Protein AF-A0A0Q4EAK8-F1 (afdb_monomer_lite)

Structure (mmCIF, N/CA/C/O backbone):
data_AF-A0A0Q4EAK8-F1
#
_entry.id   AF-A0A0Q4EAK8-F1
#
loop_
_atom_site.group_PDB
_atom_site.id
_atom_site.type_symbol
_atom_site.label_atom_id
_atom_site.label_alt_id
_atom_site.label_comp_id
_atom_site.label_asym_id
_atom_site.label_entity_id
_atom_site.label_seq_id
_atom_site.pdbx_PDB_ins_code
_atom_site.Cartn_x
_atom_site.Cartn_y
_atom_site.Cartn_z
_atom_site.occupancy
_atom_site.B_iso_or_equiv
_atom_site.auth_seq_id
_atom_site.auth_comp_id
_atom_site.auth_asym_id
_atom_sit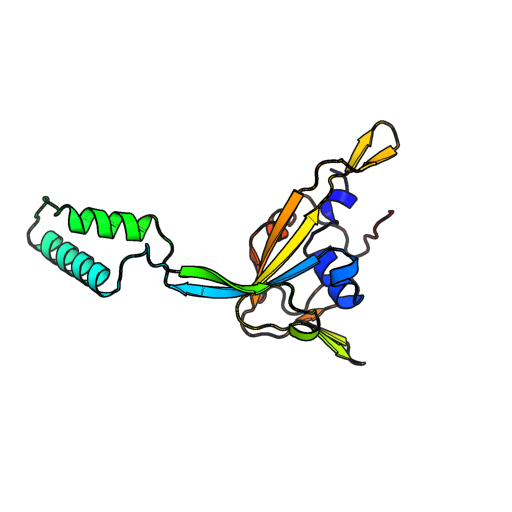e.auth_atom_id
_atom_site.pdbx_PDB_model_num
ATOM 1 N N . MET A 1 1 ? -5.815 23.056 12.362 1.00 55.19 1 MET A N 1
ATOM 2 C CA . MET A 1 1 ? -6.272 21.880 11.590 1.00 55.19 1 MET A CA 1
ATOM 3 C C . MET A 1 1 ? -6.994 20.945 12.558 1.00 55.19 1 MET A C 1
ATOM 5 O O . MET A 1 1 ? -6.497 20.770 13.661 1.00 55.19 1 MET A O 1
ATOM 9 N N . ASN A 1 2 ? -8.181 20.433 12.225 1.00 72.25 2 ASN A N 1
ATOM 10 C CA . ASN A 1 2 ? -8.980 19.582 13.122 1.00 72.25 2 ASN A CA 1
ATOM 11 C C . ASN A 1 2 ? -8.340 18.180 13.258 1.00 72.25 2 ASN A C 1
ATOM 13 O O . ASN A 1 2 ? -8.142 17.529 12.233 1.00 72.25 2 ASN A O 1
ATOM 17 N N . ARG A 1 3 ? -8.041 17.707 14.484 1.00 78.69 3 ARG A N 1
ATOM 18 C CA . ARG A 1 3 ? -7.457 16.368 14.748 1.00 78.69 3 ARG A CA 1
ATOM 19 C C . ARG A 1 3 ? -8.316 15.236 14.176 1.00 78.69 3 ARG A C 1
ATOM 21 O O . ARG A 1 3 ? -7.777 14.273 13.644 1.00 78.69 3 ARG A O 1
ATOM 28 N N . MET A 1 4 ? -9.636 15.418 14.156 1.00 81.00 4 MET A N 1
ATOM 29 C CA . MET A 1 4 ? -10.572 14.482 13.530 1.00 81.00 4 MET A CA 1
ATOM 30 C C . MET A 1 4 ? -10.315 14.325 12.021 1.00 81.00 4 MET A C 1
ATOM 32 O O . MET A 1 4 ? -10.265 13.207 11.516 1.00 81.00 4 MET A O 1
ATOM 36 N N . ASN A 1 5 ? -10.041 15.425 11.305 1.00 82.25 5 ASN A N 1
ATOM 37 C CA . ASN A 1 5 ? -9.679 15.364 9.881 1.00 82.25 5 ASN A CA 1
ATOM 38 C C . ASN A 1 5 ? -8.306 14.713 9.658 1.00 82.25 5 ASN A C 1
ATOM 40 O O . ASN A 1 5 ? -8.075 14.159 8.583 1.00 82.25 5 ASN A O 1
ATOM 44 N N . ALA A 1 6 ? -7.390 14.803 10.626 1.00 83.69 6 ALA A N 1
ATOM 45 C CA . ALA A 1 6 ? -6.087 14.145 10.557 1.00 83.69 6 ALA A CA 1
ATOM 46 C C . ALA A 1 6 ? -6.195 12.634 10.798 1.00 83.69 6 ALA A C 1
ATOM 48 O O . ALA A 1 6 ? -5.501 11.866 10.136 1.00 83.69 6 ALA A O 1
ATOM 49 N N . TYR A 1 7 ? -7.079 12.213 11.706 1.00 88.25 7 TYR A N 1
ATOM 50 C CA . TYR A 1 7 ? -7.289 10.809 12.039 1.00 88.25 7 TYR A CA 1
ATOM 51 C C . TYR A 1 7 ? -8.074 10.061 10.962 1.00 88.25 7 TYR A C 1
ATOM 53 O O . TYR A 1 7 ? -7.621 9.016 10.493 1.00 88.25 7 TYR A O 1
ATOM 61 N N . GLU A 1 8 ? -9.224 10.588 10.534 1.00 89.38 8 GLU A N 1
ATOM 62 C CA . GLU A 1 8 ? -10.100 9.881 9.601 1.00 89.38 8 GLU A CA 1
ATOM 63 C C . GLU A 1 8 ? -9.404 9.585 8.261 1.00 89.38 8 GLU A C 1
ATOM 65 O O . GLU A 1 8 ? -8.965 10.480 7.521 1.00 89.38 8 GLU A O 1
ATOM 70 N N . GLY A 1 9 ? -9.328 8.290 7.956 1.00 91.25 9 GLY A N 1
ATOM 71 C CA . GLY A 1 9 ? -8.691 7.752 6.754 1.00 91.25 9 GLY A CA 1
ATOM 72 C C . GLY A 1 9 ? -7.162 7.782 6.774 1.00 91.25 9 GLY A C 1
ATOM 73 O O . GLY A 1 9 ? -6.540 7.627 5.726 1.00 91.25 9 GLY A O 1
ATOM 74 N N . SER A 1 10 ? -6.545 8.011 7.935 1.00 92.38 10 SER A N 1
ATOM 75 C CA . SER A 1 10 ? -5.094 7.905 8.112 1.00 92.38 10 SER A CA 1
ATOM 76 C C . SER A 1 10 ? -4.622 6.451 8.202 1.00 92.38 10 SER A C 1
ATOM 78 O O . SER A 1 10 ? -5.415 5.533 8.416 1.00 92.38 10 SER A O 1
ATOM 80 N N . LEU A 1 11 ? -3.304 6.253 8.094 1.00 93.62 11 LEU A N 1
ATOM 81 C CA . LEU A 1 11 ? -2.670 4.951 8.317 1.00 93.62 11 LEU A CA 1
ATOM 82 C C . LEU A 1 11 ? -2.924 4.436 9.745 1.00 93.62 11 LEU A C 1
ATOM 84 O O . LEU A 1 11 ? -3.212 3.259 9.932 1.00 93.62 11 LEU A O 1
ATOM 88 N N . LEU A 1 12 ? -2.898 5.340 10.731 1.00 92.88 12 LEU A N 1
ATOM 89 C CA . LEU A 1 12 ? -3.214 5.035 12.128 1.00 92.88 12 LEU A CA 1
ATOM 90 C C . LEU A 1 12 ? -4.652 4.518 12.279 1.00 92.88 12 LEU A C 1
ATOM 92 O O . LEU A 1 12 ? -4.878 3.487 12.908 1.00 92.88 12 LEU A O 1
ATOM 96 N N . HIS A 1 13 ? -5.622 5.204 11.663 1.00 94.44 13 HIS A N 1
ATOM 97 C CA . HIS A 1 13 ? -7.020 4.768 11.654 1.00 94.44 13 HIS A CA 1
ATOM 98 C C . HIS A 1 13 ? -7.174 3.393 10.999 1.00 94.44 13 HIS A C 1
ATOM 100 O O . HIS A 1 13 ? -7.860 2.527 11.535 1.00 94.44 13 HIS A O 1
ATOM 106 N N . PHE A 1 14 ? -6.484 3.169 9.879 1.00 96.88 14 PHE A N 1
ATOM 107 C CA . PHE A 1 14 ? -6.511 1.886 9.190 1.00 96.88 14 PHE A CA 1
ATOM 108 C C . PHE A 1 14 ? -5.986 0.744 10.073 1.00 96.88 14 PHE A C 1
ATOM 110 O O . PHE A 1 14 ? -6.672 -0.265 10.223 1.00 96.88 14 PHE A O 1
ATOM 117 N N . PHE A 1 15 ? -4.837 0.902 10.734 1.00 96.75 15 PHE A N 1
ATOM 118 C CA . PHE A 1 15 ? -4.301 -0.152 11.603 1.00 96.75 15 PHE A CA 1
ATOM 119 C C . PHE A 1 15 ? -5.135 -0.398 12.856 1.00 96.75 15 PHE A C 1
ATOM 121 O O . PHE A 1 15 ? -5.366 -1.552 13.213 1.00 96.75 15 PHE A O 1
ATOM 128 N N . ARG A 1 16 ? -5.690 0.649 13.471 1.00 95.94 16 ARG A N 1
ATOM 129 C CA . ARG A 1 16 ? -6.645 0.468 14.574 1.00 95.94 16 ARG A CA 1
ATOM 130 C C . ARG A 1 16 ? -7.902 -0.269 14.124 1.00 95.94 16 ARG A C 1
ATOM 132 O O . ARG A 1 16 ? -8.374 -1.140 14.849 1.00 95.94 16 ARG A O 1
ATOM 139 N N . SER A 1 17 ? -8.391 0.001 12.911 1.00 97.19 17 SER A N 1
ATOM 140 C CA . SER A 1 17 ? -9.523 -0.737 12.339 1.00 97.19 17 SER A CA 1
ATOM 141 C C . SER A 1 17 ? -9.185 -2.207 12.053 1.00 97.19 17 SER A C 1
ATOM 143 O O . SER A 1 17 ? -10.022 -3.092 12.242 1.00 97.19 17 SER A O 1
ATOM 145 N N . ILE A 1 18 ? -7.936 -2.502 11.665 1.00 97.69 18 ILE A N 1
ATOM 146 C CA . ILE A 1 18 ? -7.431 -3.875 11.538 1.00 97.69 18 ILE A CA 1
ATOM 147 C C . ILE A 1 18 ? -7.432 -4.560 12.906 1.00 97.69 18 ILE A C 1
ATOM 149 O O . ILE A 1 18 ? -8.011 -5.641 13.036 1.00 97.69 18 ILE A O 1
ATOM 153 N N . HIS A 1 19 ? -6.853 -3.933 13.931 1.00 96.50 19 HIS A N 1
ATOM 154 C CA . HIS A 1 19 ? -6.815 -4.499 15.278 1.00 96.50 19 HIS A CA 1
ATOM 155 C C . HIS A 1 19 ? -8.228 -4.728 15.842 1.00 96.50 19 HIS A C 1
ATOM 157 O O . HIS A 1 19 ? -8.531 -5.802 16.356 1.00 96.50 19 HIS A O 1
ATOM 163 N N . GLY A 1 20 ? -9.119 -3.745 15.686 1.00 95.88 20 GLY A N 1
ATOM 164 C CA . GLY A 1 20 ? -10.498 -3.777 16.180 1.00 95.88 20 GLY A CA 1
ATOM 165 C C . GLY A 1 20 ? -11.475 -4.629 15.365 1.00 95.88 20 GLY A C 1
ATOM 166 O O . GLY A 1 20 ? -12.626 -4.762 15.769 1.00 95.88 20 GLY A O 1
ATOM 167 N N . ASN A 1 21 ? -11.046 -5.212 14.239 1.00 96.50 21 ASN A N 1
ATOM 168 C CA . ASN A 1 21 ? -11.921 -5.923 13.299 1.00 96.50 21 ASN A CA 1
ATOM 169 C C . ASN A 1 21 ? -13.085 -5.053 12.771 1.00 96.50 21 ASN A C 1
ATOM 171 O O . ASN A 1 21 ? -14.214 -5.515 12.606 1.00 96.50 21 ASN A O 1
ATOM 175 N N . THR A 1 22 ? -12.807 -3.775 12.510 1.00 96.75 22 THR A N 1
ATOM 176 C CA . THR A 1 22 ? -13.788 -2.777 12.060 1.00 96.75 22 THR A CA 1
ATOM 177 C C . THR A 1 22 ? -13.481 -2.205 10.681 1.00 96.75 22 THR A C 1
ATOM 179 O O . THR A 1 22 ? -14.187 -1.306 10.256 1.00 96.75 22 THR A O 1
ATOM 182 N N . VAL A 1 23 ? -12.509 -2.737 9.926 1.00 96.94 23 VAL A N 1
ATOM 183 C CA . VAL A 1 23 ? -12.063 -2.187 8.622 1.00 96.94 23 VAL A CA 1
ATOM 184 C C . VAL A 1 23 ? -13.225 -1.767 7.705 1.00 96.94 23 VAL A C 1
ATOM 186 O O . VAL A 1 23 ? -13.288 -0.624 7.255 1.00 96.94 23 VAL A O 1
ATOM 189 N N . SER A 1 24 ? -14.182 -2.664 7.447 1.00 94.69 24 SER A N 1
ATOM 190 C CA . SER A 1 24 ? -15.339 -2.348 6.596 1.00 94.69 24 SER A CA 1
ATOM 191 C C . SER A 1 24 ? -16.362 -1.430 7.275 1.00 94.69 24 SER A C 1
ATOM 193 O O . SER A 1 24 ? -16.982 -0.611 6.594 1.00 94.69 24 SER A O 1
ATOM 195 N N . ALA A 1 25 ? -16.542 -1.546 8.596 1.00 94.94 25 ALA A N 1
ATOM 196 C CA . ALA A 1 25 ? -17.428 -0.674 9.374 1.00 94.94 25 ALA A CA 1
ATOM 197 C C . ALA A 1 25 ? -16.913 0.777 9.379 1.00 94.94 25 ALA A C 1
ATOM 199 O O . ALA A 1 25 ? -17.689 1.711 9.181 1.00 94.94 25 ALA A O 1
ATOM 200 N N . ASP A 1 26 ? -15.593 0.935 9.449 1.00 94.50 26 ASP A N 1
ATOM 201 C CA . ASP A 1 26 ? -14.850 2.189 9.344 1.00 94.50 26 ASP A CA 1
ATOM 202 C C . ASP A 1 26 ? -14.687 2.640 7.884 1.00 94.50 26 ASP A C 1
ATOM 204 O O . ASP A 1 26 ? -13.922 3.545 7.583 1.00 94.50 26 ASP A O 1
ATOM 208 N N . GLN A 1 27 ? -15.440 2.059 6.945 1.00 94.62 27 GLN A N 1
ATOM 209 C CA . GLN A 1 27 ? -15.549 2.507 5.551 1.00 94.62 27 GLN A CA 1
ATOM 210 C C . GLN A 1 27 ? -14.274 2.359 4.703 1.00 94.62 27 GLN A C 1
ATOM 212 O O . GLN A 1 27 ? -14.191 2.954 3.619 1.00 94.62 27 GLN A O 1
ATOM 217 N N . PHE A 1 28 ? -13.307 1.552 5.142 1.00 97.25 28 PHE A N 1
ATOM 218 C CA . PHE A 1 28 ? -12.165 1.185 4.314 1.00 97.25 28 PHE A CA 1
ATOM 219 C C . PHE A 1 28 ? -12.555 0.125 3.283 1.00 97.25 28 PHE A C 1
ATOM 221 O O . PHE A 1 28 ? -13.267 -0.839 3.566 1.00 97.25 28 PHE A O 1
ATOM 228 N N . ILE A 1 29 ? -12.048 0.305 2.066 1.00 97.88 29 ILE A N 1
ATOM 229 C CA . ILE A 1 29 ? -12.171 -0.649 0.966 1.00 97.88 29 ILE A CA 1
ATOM 230 C C . ILE A 1 29 ? -10.763 -1.039 0.532 1.00 97.88 29 ILE A C 1
ATOM 232 O O . ILE A 1 29 ? -9.995 -0.179 0.098 1.00 97.88 29 ILE A O 1
ATOM 236 N N . VAL A 1 30 ? -10.445 -2.330 0.617 1.00 98.38 30 VAL A N 1
ATOM 237 C CA . VAL A 1 30 ? -9.123 -2.859 0.271 1.00 98.38 30 VAL A CA 1
ATOM 238 C C . VAL A 1 30 ? -9.195 -3.656 -1.030 1.00 98.38 30 VAL A C 1
ATOM 240 O O . VAL A 1 30 ? -10.092 -4.475 -1.226 1.00 98.38 30 VAL A O 1
ATOM 243 N N . ASN A 1 31 ? -8.251 -3.403 -1.935 1.00 98.44 31 ASN A N 1
ATOM 244 C CA . ASN A 1 31 ? -8.092 -4.121 -3.197 1.00 98.44 31 ASN A CA 1
ATOM 245 C C . ASN A 1 31 ? -6.688 -4.732 -3.284 1.00 98.44 31 ASN A C 1
ATOM 247 O O . ASN A 1 31 ? -5.718 -4.132 -2.818 1.00 98.44 31 ASN A O 1
ATOM 251 N N . HIS A 1 32 ? -6.569 -5.877 -3.958 1.00 97.88 32 HIS A N 1
ATOM 252 C CA . HIS A 1 32 ? -5.284 -6.493 -4.295 1.00 97.88 32 HIS A CA 1
ATOM 253 C C . HIS A 1 32 ? -4.804 -5.976 -5.651 1.00 97.88 32 HIS A C 1
ATOM 255 O O . HIS A 1 32 ? -5.513 -6.065 -6.661 1.00 97.88 32 HIS A O 1
ATOM 261 N N . VAL A 1 33 ? -3.590 -5.437 -5.659 1.00 97.56 33 VAL A N 1
ATOM 262 C CA . VAL A 1 33 ? -2.933 -4.827 -6.810 1.00 97.56 33 VAL A CA 1
ATOM 263 C C . VAL A 1 33 ? -1.610 -5.533 -7.091 1.00 97.56 33 VAL A C 1
ATOM 265 O O . VAL A 1 33 ? -0.885 -5.911 -6.175 1.00 97.56 33 VAL A O 1
ATOM 268 N N . ILE A 1 34 ? -1.274 -5.669 -8.372 1.00 95.88 34 ILE A N 1
ATOM 269 C CA . ILE A 1 34 ? 0.030 -6.157 -8.829 1.00 95.88 34 ILE A CA 1
ATOM 270 C C . ILE A 1 34 ? 0.720 -5.122 -9.715 1.00 95.88 34 ILE A C 1
ATOM 272 O O . ILE A 1 34 ? 0.074 -4.261 -10.321 1.00 95.88 34 ILE A O 1
ATOM 276 N N . ARG A 1 35 ? 2.045 -5.238 -9.822 1.00 93.31 35 ARG A N 1
ATOM 277 C CA . ARG A 1 35 ? 2.834 -4.531 -10.835 1.00 93.31 35 ARG A CA 1
ATOM 278 C C . ARG A 1 35 ? 2.820 -5.342 -12.126 1.00 93.31 35 ARG A C 1
ATOM 280 O O . ARG A 1 35 ? 3.210 -6.505 -12.127 1.00 93.31 35 ARG A O 1
ATOM 287 N N . VAL A 1 36 ? 2.392 -4.720 -13.217 1.00 93.81 36 VAL A N 1
ATOM 288 C CA . VAL A 1 36 ? 2.433 -5.293 -14.569 1.00 93.81 36 VAL A CA 1
ATOM 289 C C . VAL A 1 36 ? 3.337 -4.450 -15.466 1.00 93.81 36 VAL A C 1
ATOM 291 O O . VAL A 1 36 ? 3.462 -3.246 -15.226 1.00 93.81 36 VAL A O 1
ATOM 294 N N . PRO A 1 37 ? 3.970 -5.031 -16.499 1.00 92.75 37 PRO A N 1
ATOM 295 C CA . PRO A 1 37 ? 4.706 -4.253 -17.489 1.00 92.75 37 PRO A CA 1
ATOM 296 C C . PRO A 1 37 ? 3.817 -3.173 -18.111 1.00 92.75 37 PRO A C 1
ATOM 298 O O . PRO A 1 37 ? 2.678 -3.438 -18.500 1.00 92.75 37 PRO A O 1
ATOM 301 N N . ASN A 1 38 ? 4.325 -1.945 -18.201 1.00 92.88 38 ASN A N 1
ATOM 302 C CA . ASN A 1 38 ? 3.601 -0.853 -18.837 1.00 92.88 38 ASN A CA 1
ATOM 303 C C . ASN A 1 38 ? 3.759 -0.947 -20.366 1.00 92.88 38 ASN A C 1
ATOM 305 O O . ASN A 1 38 ? 4.865 -0.729 -20.859 1.00 92.88 38 ASN A O 1
ATOM 309 N N . PRO A 1 39 ? 2.683 -1.167 -21.148 1.00 91.06 39 PRO A N 1
ATOM 310 C CA . PRO A 1 39 ? 2.781 -1.283 -22.606 1.00 91.06 39 PRO A CA 1
ATOM 311 C C . PRO A 1 39 ? 3.228 0.014 -23.299 1.00 91.06 39 PRO A C 1
ATOM 313 O O . PRO A 1 39 ? 3.614 -0.012 -24.463 1.00 91.06 39 PRO A O 1
ATOM 316 N N . LYS A 1 40 ? 3.168 1.164 -22.613 1.00 92.56 40 LYS A N 1
ATOM 317 C CA . LYS A 1 40 ? 3.678 2.443 -23.134 1.00 92.56 40 LYS A CA 1
ATOM 318 C C . LYS A 1 40 ? 5.182 2.610 -22.919 1.00 92.56 40 LYS A C 1
ATOM 320 O O . LYS A 1 40 ? 5.786 3.478 -23.549 1.00 92.56 40 LYS A O 1
ATOM 325 N N . TYR A 1 41 ? 5.779 1.832 -22.020 1.00 93.94 41 TYR A N 1
ATOM 326 C CA . TYR A 1 41 ? 7.217 1.852 -21.797 1.00 93.94 41 TYR A CA 1
ATOM 327 C C . TYR A 1 41 ? 7.933 1.090 -22.924 1.00 93.94 41 TYR A C 1
ATOM 329 O O . TYR A 1 41 ? 7.373 0.123 -23.443 1.00 93.94 41 TYR A O 1
ATOM 337 N N . PRO A 1 42 ? 9.136 1.513 -23.350 1.00 95.12 42 PRO A N 1
ATOM 338 C CA . PRO A 1 42 ? 9.874 0.794 -24.379 1.00 95.12 42 PRO A CA 1
ATOM 339 C C . PRO A 1 42 ? 10.180 -0.656 -24.017 1.00 95.12 42 PRO A C 1
ATOM 341 O O . PRO A 1 42 ? 10.529 -0.967 -22.879 1.00 95.12 42 PRO A O 1
ATOM 344 N N . THR A 1 43 ? 10.087 -1.527 -25.015 1.00 94.19 43 THR A N 1
ATOM 345 C CA . THR A 1 43 ? 10.469 -2.938 -24.896 1.00 94.19 43 THR A CA 1
ATOM 346 C C . THR A 1 43 ? 11.980 -3.087 -24.716 1.00 94.19 43 THR A C 1
ATOM 348 O O . THR A 1 43 ? 12.758 -2.182 -25.029 1.00 94.19 43 THR A O 1
ATOM 351 N N . GLU A 1 44 ? 12.429 -4.251 -24.243 1.00 92.38 44 GLU A N 1
ATOM 352 C CA . GLU A 1 44 ? 13.864 -4.519 -24.089 1.00 92.38 44 GLU A CA 1
ATOM 353 C C . GLU A 1 44 ? 14.626 -4.423 -25.420 1.00 92.38 44 GLU A C 1
ATOM 355 O O . GLU A 1 44 ? 15.744 -3.910 -25.458 1.00 92.38 44 GLU A O 1
ATOM 360 N N . GLU A 1 45 ? 14.000 -4.838 -26.523 1.00 93.88 45 GLU A N 1
ATOM 361 C CA . GLU A 1 45 ? 14.566 -4.745 -27.872 1.00 93.88 45 GLU A CA 1
ATOM 362 C C . GLU A 1 45 ? 14.742 -3.286 -28.320 1.00 93.88 45 GLU A C 1
ATOM 364 O O . GLU A 1 45 ? 15.793 -2.905 -28.846 1.00 93.88 45 GLU A O 1
ATOM 369 N N . GLU A 1 46 ? 13.752 -2.432 -28.052 1.00 93.56 46 GLU A N 1
ATOM 370 C CA . GLU A 1 46 ? 13.824 -0.996 -28.338 1.00 93.56 46 GLU A CA 1
ATOM 371 C C . GLU A 1 46 ? 14.893 -0.304 -27.483 1.00 93.56 46 GLU A C 1
ATOM 373 O O . GLU A 1 46 ? 15.660 0.521 -27.986 1.00 93.56 46 GLU A O 1
ATOM 378 N N . LEU A 1 47 ? 14.987 -0.660 -26.198 1.00 93.88 47 LEU A N 1
ATOM 379 C CA . LEU A 1 47 ? 16.004 -0.128 -25.289 1.00 93.88 47 LEU A CA 1
ATOM 380 C C . LEU A 1 47 ? 17.415 -0.540 -25.704 1.00 93.88 47 LEU A C 1
ATOM 382 O O . LEU A 1 47 ? 18.332 0.282 -25.635 1.00 93.88 47 LEU A O 1
ATOM 386 N N . LYS A 1 48 ? 17.588 -1.788 -26.149 1.00 95.25 48 LYS A N 1
ATOM 387 C CA . LYS A 1 48 ? 18.856 -2.279 -26.690 1.00 95.25 48 LYS A CA 1
ATOM 388 C C . LYS A 1 48 ? 19.238 -1.507 -27.949 1.00 95.25 48 LYS A C 1
ATOM 390 O O . LYS A 1 48 ? 20.339 -0.977 -28.015 1.00 95.25 48 LYS A O 1
ATOM 395 N N . THR A 1 49 ? 18.302 -1.348 -28.882 1.00 94.19 49 THR A N 1
ATOM 396 C CA . THR A 1 49 ? 18.521 -0.575 -30.115 1.00 94.19 49 THR A CA 1
ATOM 397 C C . THR A 1 49 ? 18.927 0.871 -29.813 1.00 94.19 49 THR A C 1
ATOM 399 O O . THR A 1 49 ? 19.871 1.394 -30.407 1.00 94.19 49 THR A O 1
ATOM 402 N N . LEU A 1 50 ? 18.256 1.517 -28.851 1.00 92.88 50 LEU A N 1
ATOM 403 C CA . LEU A 1 50 ? 18.616 2.862 -28.402 1.00 92.88 50 LEU A CA 1
ATOM 404 C C . LEU A 1 50 ? 20.031 2.897 -27.814 1.00 92.88 50 LEU A C 1
ATOM 406 O O . LEU A 1 50 ? 20.796 3.806 -28.131 1.00 92.88 50 LEU A O 1
ATOM 410 N N . LYS A 1 51 ? 20.389 1.913 -26.984 1.00 92.94 51 LYS A N 1
ATOM 411 C CA . LYS A 1 51 ? 21.722 1.810 -26.382 1.00 92.94 51 LYS A CA 1
ATOM 412 C C . LYS A 1 51 ? 22.807 1.651 -27.450 1.00 92.94 51 LYS A C 1
ATOM 414 O O . LYS A 1 51 ? 23.734 2.459 -27.479 1.00 92.94 51 LYS A O 1
ATOM 419 N N . ASP A 1 52 ? 22.639 0.693 -28.356 1.00 92.75 52 ASP A N 1
ATOM 420 C CA . ASP A 1 52 ? 23.591 0.394 -29.428 1.00 92.75 52 ASP A CA 1
ATOM 421 C C . ASP A 1 52 ? 23.816 1.624 -30.324 1.00 92.75 52 ASP A C 1
ATOM 423 O O . ASP A 1 52 ? 24.958 1.978 -30.629 1.00 92.75 52 ASP A O 1
ATOM 427 N N . PHE A 1 53 ? 22.745 2.353 -30.665 1.00 90.31 53 PHE A N 1
ATOM 428 C CA . PHE A 1 53 ? 22.858 3.617 -31.393 1.00 90.31 53 PHE A CA 1
ATOM 429 C C . PHE A 1 53 ? 23.614 4.682 -30.593 1.00 90.31 53 PHE A C 1
ATOM 431 O O . PHE A 1 53 ? 24.505 5.331 -31.136 1.00 90.31 53 PHE A O 1
ATOM 438 N N . THR A 1 54 ? 23.287 4.877 -29.310 1.00 87.75 54 THR A N 1
ATOM 439 C CA . THR A 1 54 ? 23.972 5.890 -28.491 1.00 87.75 54 THR A CA 1
ATOM 440 C C . THR A 1 54 ? 25.459 5.602 -28.330 1.00 87.75 54 THR A C 1
ATOM 442 O O . THR A 1 54 ? 26.257 6.537 -28.294 1.00 87.75 54 THR A O 1
ATOM 445 N N . ASP A 1 55 ? 25.849 4.332 -28.259 1.00 89.56 55 ASP A N 1
ATOM 446 C CA . ASP A 1 55 ? 27.249 3.942 -28.134 1.00 89.56 55 ASP A CA 1
ATOM 447 C C . ASP A 1 55 ? 27.997 4.099 -29.469 1.00 89.56 55 ASP A C 1
ATOM 449 O O . ASP A 1 55 ? 29.107 4.635 -29.484 1.00 89.56 55 ASP A O 1
ATOM 453 N N . ALA A 1 56 ? 27.363 3.768 -30.599 1.00 87.56 56 ALA A N 1
ATOM 454 C CA . ALA A 1 56 ? 27.915 4.028 -31.930 1.00 87.56 56 ALA A CA 1
ATOM 455 C C . ALA A 1 56 ? 28.051 5.534 -32.229 1.00 87.56 56 ALA A C 1
ATOM 457 O O . ALA A 1 56 ? 29.106 5.982 -32.678 1.00 87.56 56 ALA A O 1
ATOM 458 N N . ALA A 1 57 ? 27.029 6.338 -31.921 1.00 85.31 57 ALA A N 1
ATOM 459 C CA . ALA A 1 57 ? 27.023 7.780 -32.169 1.00 85.31 57 ALA A CA 1
ATOM 460 C C . ALA A 1 57 ? 28.100 8.528 -31.364 1.00 85.31 57 ALA A C 1
ATOM 462 O O . ALA A 1 57 ? 28.693 9.485 -31.867 1.00 85.31 57 ALA A O 1
ATOM 463 N N . LYS A 1 58 ? 28.414 8.073 -30.139 1.00 82.19 58 LYS A N 1
ATOM 464 C CA . LYS A 1 58 ? 29.550 8.593 -29.351 1.00 82.19 58 LYS A CA 1
ATOM 465 C C . LYS A 1 58 ? 30.885 8.372 -30.061 1.00 82.19 58 LYS A C 1
ATOM 467 O O . LYS A 1 58 ? 31.755 9.238 -29.993 1.00 82.19 58 LYS A O 1
ATOM 472 N N . LEU A 1 59 ? 31.045 7.231 -30.733 1.00 82.44 59 LEU A N 1
ATOM 473 C CA . LEU A 1 59 ? 32.265 6.884 -31.458 1.00 82.44 59 LEU A CA 1
ATOM 474 C C . LEU A 1 59 ? 32.389 7.671 -32.770 1.00 82.44 59 LEU A C 1
ATOM 476 O O . LEU A 1 59 ? 33.469 8.158 -33.097 1.00 82.44 59 LEU A O 1
ATOM 480 N N . THR A 1 60 ? 31.287 7.829 -33.507 1.00 80.88 60 THR A N 1
ATOM 481 C CA . THR A 1 60 ? 31.269 8.470 -34.833 1.00 80.88 60 THR A CA 1
ATOM 482 C C . THR A 1 60 ? 31.021 9.981 -34.797 1.00 80.88 60 THR A C 1
ATOM 4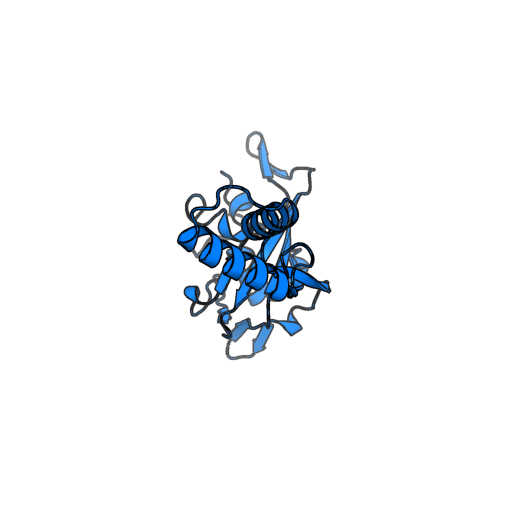84 O O . THR A 1 60 ? 31.104 10.629 -35.839 1.00 80.88 60 THR A O 1
ATOM 487 N N . LYS A 1 61 ? 30.723 10.561 -33.622 1.00 75.69 61 LYS A N 1
ATOM 488 C CA . LYS A 1 61 ? 30.307 11.968 -33.431 1.00 75.69 61 LYS A CA 1
ATOM 489 C C . LYS A 1 61 ? 29.117 12.375 -34.314 1.00 75.69 61 LYS A C 1
ATOM 491 O O . LYS A 1 61 ? 29.005 13.526 -34.735 1.00 75.69 61 LYS A O 1
ATOM 496 N N . THR A 1 62 ? 28.225 11.432 -34.605 1.00 72.25 62 THR A N 1
ATOM 497 C CA . THR A 1 62 ? 27.016 11.688 -35.393 1.00 72.25 62 THR A CA 1
ATOM 498 C C . THR A 1 62 ? 25.971 12.389 -34.522 1.00 72.25 62 THR A C 1
ATOM 500 O O . THR A 1 62 ? 25.645 11.910 -33.440 1.00 72.25 62 THR A O 1
ATOM 503 N N . LEU A 1 63 ? 25.461 13.531 -34.991 1.00 68.88 63 LEU A N 1
ATOM 504 C CA . LEU A 1 63 ? 24.488 14.371 -34.272 1.00 68.88 63 LEU A CA 1
ATOM 505 C C . LEU A 1 63 ? 23.032 14.136 -34.698 1.00 68.88 63 LEU A C 1
ATOM 507 O O . LEU A 1 63 ? 22.125 14.566 -33.990 1.00 68.88 63 LEU A O 1
ATOM 511 N N . ASP A 1 64 ? 22.804 13.478 -35.836 1.00 81.56 64 ASP A N 1
ATOM 512 C CA . ASP A 1 64 ? 21.455 13.262 -36.357 1.00 81.56 64 ASP A CA 1
ATOM 513 C C . ASP A 1 64 ? 20.845 11.981 -35.775 1.00 81.56 64 ASP A C 1
ATOM 515 O O . ASP A 1 64 ? 21.363 10.880 -35.980 1.00 81.56 64 ASP A O 1
ATOM 519 N N . ILE A 1 65 ? 19.769 12.138 -35.001 1.00 82.88 65 ILE A N 1
ATOM 520 C CA . ILE A 1 65 ? 19.094 11.041 -34.305 1.00 82.88 65 ILE A CA 1
ATOM 521 C C . ILE A 1 65 ? 17.798 10.713 -35.053 1.00 82.88 65 ILE A C 1
ATOM 523 O O . ILE A 1 65 ? 16.897 11.555 -35.103 1.00 82.88 65 ILE A O 1
ATOM 527 N N . PRO A 1 66 ? 17.641 9.478 -35.563 1.00 90.12 66 PRO A N 1
ATOM 528 C CA . PRO A 1 66 ? 16.398 9.021 -36.170 1.00 90.12 66 PRO A CA 1
ATOM 529 C C . PRO A 1 66 ? 15.167 9.256 -35.281 1.00 90.12 66 PRO A C 1
ATOM 531 O O . PRO A 1 66 ? 15.183 8.989 -34.077 1.00 90.12 66 PRO A O 1
ATOM 534 N N . SER A 1 67 ? 14.056 9.677 -35.891 1.00 89.50 67 SER A N 1
ATOM 535 C CA . SER A 1 67 ? 12.806 10.021 -35.193 1.00 89.50 67 SER A CA 1
ATOM 536 C C . SER A 1 67 ? 12.255 8.894 -34.308 1.00 89.50 67 SER A C 1
ATOM 538 O O . SER A 1 67 ? 11.773 9.153 -33.207 1.00 89.50 67 SER A O 1
ATOM 540 N N . HIS A 1 68 ? 12.381 7.638 -34.742 1.00 91.25 68 HIS A N 1
ATOM 541 C CA . HIS A 1 68 ? 11.980 6.466 -33.959 1.00 91.25 68 HIS A CA 1
ATOM 542 C C . HIS A 1 68 ? 12.794 6.314 -32.658 1.00 91.25 68 HIS A C 1
ATOM 544 O O . HIS A 1 68 ? 12.243 5.979 -31.613 1.00 91.25 68 HIS A O 1
ATOM 550 N N . LEU A 1 69 ? 14.095 6.628 -32.679 1.00 92.25 69 LEU A N 1
ATOM 551 C CA . LEU A 1 69 ? 14.951 6.564 -31.487 1.00 92.25 69 LEU A CA 1
ATOM 552 C C . LEU A 1 69 ? 14.664 7.712 -30.512 1.00 92.25 69 LEU A C 1
ATOM 554 O O . LEU A 1 69 ? 14.726 7.519 -29.295 1.00 92.25 69 LEU A O 1
ATOM 558 N N . LEU A 1 70 ? 14.286 8.886 -31.030 1.00 92.31 70 LEU A N 1
ATOM 559 C CA . LEU A 1 70 ? 13.782 9.988 -30.206 1.00 92.31 70 LEU A CA 1
ATOM 560 C C . LEU A 1 70 ? 12.479 9.606 -29.493 1.00 92.31 70 LEU A C 1
ATOM 562 O O . LEU A 1 70 ? 12.326 9.919 -28.312 1.00 92.31 70 LEU A O 1
ATOM 566 N N . ASP A 1 71 ? 11.565 8.902 -30.169 1.00 94.38 71 ASP A N 1
ATOM 567 C CA . ASP A 1 71 ? 10.341 8.402 -29.537 1.00 94.38 71 ASP A CA 1
ATOM 568 C C . ASP A 1 71 ? 10.639 7.404 -28.409 1.00 94.38 71 ASP A C 1
ATOM 570 O O . ASP A 1 71 ? 10.135 7.580 -27.297 1.00 94.38 71 ASP A O 1
ATOM 574 N N . ILE A 1 72 ? 11.510 6.418 -28.652 1.00 93.81 72 ILE A N 1
ATOM 575 C CA . ILE A 1 72 ? 11.929 5.446 -27.628 1.00 93.81 72 ILE A CA 1
ATOM 576 C C . ILE A 1 72 ? 12.526 6.170 -26.415 1.00 93.81 72 ILE A C 1
ATOM 578 O O . ILE A 1 72 ? 12.129 5.907 -25.279 1.00 93.81 72 ILE A O 1
ATOM 582 N N . SER A 1 73 ? 13.446 7.114 -26.638 1.00 92.94 73 SER A N 1
ATOM 583 C CA . SER A 1 73 ? 14.070 7.902 -25.566 1.00 92.94 73 SER A CA 1
ATOM 584 C C . SER A 1 73 ? 13.037 8.707 -24.769 1.00 92.94 73 SER A C 1
ATOM 586 O O . SER A 1 73 ? 13.025 8.685 -23.537 1.00 92.94 73 SER A O 1
ATOM 588 N N . ARG A 1 74 ? 12.094 9.355 -25.463 1.00 94.75 74 ARG A N 1
ATOM 589 C CA . ARG A 1 74 ? 10.994 10.095 -24.835 1.00 94.75 74 ARG A CA 1
ATOM 590 C C . ARG A 1 74 ? 10.118 9.182 -23.981 1.00 94.75 74 ARG A C 1
ATOM 592 O O . ARG A 1 74 ? 9.797 9.541 -22.851 1.00 94.75 74 ARG A O 1
ATOM 599 N N . ARG A 1 75 ? 9.725 8.012 -24.494 1.00 94.94 75 ARG A N 1
ATOM 600 C CA . ARG A 1 75 ? 8.913 7.045 -23.739 1.00 94.94 75 ARG A CA 1
ATOM 601 C C . ARG A 1 75 ? 9.671 6.510 -22.528 1.00 94.94 75 ARG A C 1
ATOM 603 O O . ARG A 1 75 ? 9.095 6.492 -21.448 1.00 94.94 75 ARG A O 1
ATOM 610 N N . LYS A 1 76 ? 10.958 6.178 -22.667 1.00 93.00 76 LYS A N 1
ATOM 611 C CA . LYS A 1 76 ? 11.824 5.752 -21.554 1.00 93.00 76 LYS A CA 1
ATOM 612 C C . LYS A 1 76 ? 11.857 6.778 -20.416 1.00 93.00 76 LYS A C 1
ATOM 614 O O . LYS A 1 76 ? 11.815 6.393 -19.255 1.00 93.00 76 LYS A O 1
ATOM 619 N N . ASN A 1 77 ? 11.931 8.068 -20.745 1.00 92.56 77 ASN A N 1
ATOM 620 C CA . ASN A 1 77 ? 12.038 9.134 -19.744 1.00 92.56 77 ASN A CA 1
ATOM 621 C C . ASN A 1 77 ? 10.687 9.520 -19.124 1.00 92.56 77 ASN A C 1
ATOM 623 O O . ASN A 1 77 ? 10.645 9.967 -17.982 1.00 92.56 77 ASN A O 1
ATOM 627 N N . ASN A 1 78 ? 9.591 9.362 -19.871 1.00 93.81 78 ASN A N 1
ATOM 628 C CA . ASN A 1 78 ? 8.274 9.861 -19.468 1.00 93.81 78 ASN A CA 1
ATOM 629 C C . ASN A 1 78 ? 7.318 8.772 -18.968 1.00 93.81 78 ASN A C 1
ATOM 631 O O . ASN A 1 78 ? 6.237 9.096 -18.481 1.00 93.81 78 ASN A O 1
ATOM 635 N N . GLN A 1 79 ? 7.648 7.494 -19.146 1.00 91.44 79 GLN A N 1
ATOM 636 C CA . GLN A 1 79 ? 6.811 6.371 -18.730 1.00 91.44 79 GLN A CA 1
ATOM 637 C C . GLN A 1 79 ? 7.522 5.568 -17.644 1.00 91.44 79 GLN A C 1
ATOM 639 O O . GLN A 1 79 ? 8.722 5.327 -17.722 1.00 91.44 79 GLN A O 1
ATOM 644 N N . ASN A 1 80 ? 6.768 5.110 -16.646 1.00 89.50 80 ASN A N 1
ATOM 645 C CA . ASN A 1 80 ? 7.269 4.127 -15.691 1.00 89.50 80 ASN A CA 1
ATOM 646 C C . ASN A 1 80 ? 7.289 2.738 -16.368 1.00 89.50 80 ASN A C 1
ATOM 648 O O . ASN A 1 80 ? 6.315 2.422 -17.059 1.00 89.50 80 ASN A O 1
ATOM 652 N N . PRO A 1 81 ? 8.338 1.909 -16.190 1.00 90.69 81 PRO A N 1
ATOM 653 C CA . PRO A 1 81 ? 8.382 0.535 -16.705 1.00 90.69 81 PRO A CA 1
ATOM 654 C C . PRO A 1 81 ? 7.229 -0.350 -16.229 1.00 90.69 81 PRO A C 1
ATOM 656 O O . PRO A 1 81 ? 6.860 -1.300 -16.920 1.00 90.69 81 PRO A O 1
ATOM 659 N N . PHE A 1 82 ? 6.624 -0.022 -15.089 1.00 90.62 82 PHE A N 1
ATOM 660 C CA . PHE A 1 82 ? 5.510 -0.770 -14.528 1.00 90.62 82 PHE A CA 1
ATOM 661 C C . PHE A 1 82 ? 4.266 0.103 -14.375 1.00 90.62 82 PHE A C 1
ATOM 663 O O . PHE A 1 82 ? 4.339 1.301 -14.099 1.00 90.62 82 PHE A O 1
ATOM 670 N N . ALA A 1 83 ? 3.110 -0.530 -14.535 1.00 91.06 83 ALA A N 1
ATOM 671 C CA . ALA A 1 83 ? 1.807 0.006 -14.185 1.00 91.06 83 ALA A CA 1
ATOM 672 C C . ALA A 1 83 ? 1.194 -0.835 -13.058 1.00 91.06 83 ALA A C 1
ATOM 674 O O . ALA A 1 83 ? 1.531 -2.007 -12.881 1.00 91.06 83 ALA A O 1
ATOM 675 N N . LEU A 1 84 ? 0.288 -0.233 -12.292 1.00 92.75 84 LEU A N 1
ATOM 676 C CA . LEU A 1 84 ? -0.487 -0.938 -11.277 1.00 92.75 84 LEU A CA 1
ATOM 677 C C . LEU A 1 84 ? -1.776 -1.479 -11.895 1.00 92.75 84 LEU A C 1
ATOM 679 O O . LEU A 1 84 ? -2.493 -0.745 -12.575 1.00 92.75 84 LEU A O 1
ATOM 683 N N . ALA A 1 85 ? -2.077 -2.749 -11.636 1.00 94.56 85 ALA A N 1
ATOM 684 C CA . ALA A 1 85 ? -3.313 -3.393 -12.061 1.00 94.56 85 ALA A CA 1
ATOM 685 C C . ALA A 1 85 ? -4.041 -3.983 -10.852 1.00 94.56 85 ALA A C 1
ATOM 687 O O . ALA A 1 85 ? -3.463 -4.759 -10.091 1.00 94.56 85 ALA A O 1
ATOM 688 N N . ILE A 1 86 ? -5.315 -3.624 -10.686 1.00 96.25 86 ILE A N 1
ATOM 689 C CA . ILE A 1 86 ? -6.187 -4.238 -9.683 1.00 96.25 86 ILE A CA 1
ATOM 690 C C . ILE A 1 86 ? -6.595 -5.618 -10.197 1.00 96.25 86 ILE A C 1
ATOM 692 O O . ILE A 1 86 ? -7.173 -5.723 -11.277 1.00 96.25 86 ILE A O 1
ATOM 696 N N . ILE A 1 87 ? -6.317 -6.660 -9.416 1.00 96.88 87 ILE A N 1
ATOM 697 C CA . ILE A 1 87 ? -6.679 -8.044 -9.762 1.00 96.88 87 ILE A CA 1
ATOM 698 C C . ILE A 1 87 ? -7.832 -8.583 -8.920 1.00 96.88 87 ILE A C 1
ATOM 700 O O . ILE A 1 87 ? -8.550 -9.474 -9.368 1.00 96.88 87 ILE A O 1
ATOM 704 N N . LYS A 1 88 ? -8.040 -8.030 -7.720 1.00 97.62 88 LYS A N 1
ATOM 705 C CA . LYS A 1 88 ? -9.209 -8.312 -6.883 1.00 97.62 88 LYS A CA 1
ATOM 706 C C . LYS A 1 88 ? -9.660 -7.041 -6.180 1.00 97.62 88 LYS A C 1
ATOM 708 O O . LYS A 1 88 ? -8.840 -6.300 -5.643 1.00 97.62 88 LYS A O 1
ATOM 713 N N . THR A 1 89 ? -10.963 -6.807 -6.163 1.00 97.12 89 THR A N 1
ATOM 714 C CA . THR A 1 89 ? -11.582 -5.653 -5.502 1.00 97.12 89 THR A CA 1
ATOM 715 C C . THR A 1 89 ? -12.315 -6.077 -4.245 1.00 97.12 89 THR A C 1
ATOM 717 O O . THR A 1 89 ? -12.926 -7.143 -4.257 1.00 97.12 89 THR A O 1
ATOM 720 N N . MET A 1 90 ? -12.350 -5.210 -3.229 1.00 96.56 90 MET A N 1
ATOM 721 C CA . MET A 1 90 ? -13.097 -5.442 -1.984 1.00 96.56 90 MET A CA 1
ATOM 722 C C . MET A 1 90 ? -12.750 -6.797 -1.352 1.00 96.56 90 MET A C 1
ATOM 724 O O . MET A 1 90 ? -13.636 -7.590 -1.034 1.00 96.56 90 MET A O 1
ATOM 728 N N . ILE A 1 91 ? -11.451 -7.081 -1.231 1.00 97.69 91 ILE A N 1
ATOM 729 C CA . ILE A 1 91 ? -11.000 -8.314 -0.587 1.00 97.69 91 ILE A CA 1
ATOM 730 C C . ILE A 1 91 ? -11.378 -8.273 0.904 1.00 97.69 91 ILE A C 1
ATOM 732 O O . ILE A 1 91 ? -11.290 -7.202 1.517 1.00 97.69 91 ILE A O 1
ATOM 736 N N . PRO A 1 92 ? -11.834 -9.393 1.489 1.00 96.62 92 PRO A N 1
ATOM 737 C CA . PRO A 1 92 ? -12.136 -9.449 2.912 1.00 96.62 92 PRO A CA 1
ATOM 738 C C . PRO A 1 92 ? -10.850 -9.296 3.725 1.00 96.62 92 PRO A C 1
ATOM 740 O O . PRO A 1 92 ? -9.764 -9.645 3.265 1.00 96.62 92 PRO A O 1
ATOM 743 N N . ASP A 1 93 ? -10.962 -8.805 4.954 1.00 95.12 93 ASP A N 1
ATOM 744 C CA . ASP A 1 93 ? -9.791 -8.618 5.808 1.00 95.12 93 ASP A CA 1
ATOM 745 C C . ASP A 1 93 ? -9.097 -9.931 6.178 1.00 95.12 93 ASP A C 1
ATOM 747 O O . ASP A 1 93 ? -7.884 -9.943 6.347 1.00 95.12 93 ASP A O 1
ATOM 751 N N . SER A 1 94 ? -9.816 -11.054 6.169 1.00 95.75 94 SER A N 1
ATOM 752 C CA . SER A 1 94 ? -9.239 -12.397 6.278 1.00 95.75 94 SER A CA 1
ATOM 753 C C . SER A 1 94 ? -8.198 -12.732 5.200 1.00 95.75 94 SER A C 1
ATOM 755 O O . SER A 1 94 ? -7.398 -13.640 5.412 1.00 95.75 94 SER A O 1
ATOM 757 N N . ASP A 1 95 ? -8.193 -12.034 4.055 1.00 96.69 95 ASP A N 1
ATOM 758 C CA . ASP A 1 95 ? -7.193 -12.239 2.994 1.00 96.69 95 ASP A CA 1
ATOM 759 C C . ASP A 1 95 ? -5.833 -11.613 3.343 1.00 96.69 95 ASP A C 1
ATOM 761 O O . ASP A 1 95 ? -4.827 -11.969 2.727 1.00 96.69 95 ASP A O 1
ATOM 765 N N . TYR A 1 96 ? -5.791 -10.678 4.298 1.00 97.06 96 TYR A N 1
ATOM 766 C CA . TYR A 1 96 ? -4.572 -9.949 4.666 1.00 97.06 96 TYR A CA 1
ATOM 767 C C . TYR A 1 96 ? -4.357 -9.768 6.180 1.00 97.06 96 TYR A C 1
ATOM 769 O O . TYR A 1 96 ? -3.369 -9.161 6.599 1.00 97.06 96 TYR A O 1
ATOM 777 N N . VAL A 1 97 ? -5.259 -10.287 7.015 1.00 97.62 97 VAL A N 1
ATOM 778 C CA . VAL A 1 97 ? -5.193 -10.240 8.479 1.00 97.62 97 VAL A CA 1
ATOM 779 C C . VAL A 1 97 ? -5.481 -11.618 9.058 1.00 97.62 97 VAL A C 1
ATOM 781 O O . VAL A 1 97 ? -6.481 -12.259 8.738 1.00 97.62 97 VAL A O 1
ATOM 784 N N . LYS A 1 98 ? -4.645 -12.042 10.003 1.00 96.88 98 LYS A N 1
ATOM 785 C CA . LYS A 1 98 ? -4.880 -13.202 10.859 1.00 96.88 98 LYS A CA 1
ATOM 786 C C . LYS A 1 98 ? -4.992 -12.738 12.307 1.00 96.88 98 LYS A C 1
ATOM 788 O O . LYS A 1 98 ? -4.072 -12.121 12.829 1.00 96.88 98 LYS A O 1
ATOM 793 N N . ARG A 1 99 ? -6.110 -13.057 12.961 1.00 94.88 99 ARG A N 1
ATOM 794 C CA . ARG A 1 99 ? -6.348 -12.749 14.380 1.00 94.88 99 ARG A CA 1
ATOM 795 C C . ARG A 1 99 ? -6.373 -14.042 15.184 1.00 94.88 99 ARG A C 1
ATOM 797 O O . ARG A 1 99 ? -7.085 -14.974 14.810 1.00 94.88 99 ARG A O 1
ATOM 804 N N . ASN A 1 100 ? -5.596 -14.114 16.256 1.00 90.81 100 ASN A N 1
ATOM 805 C CA . ASN A 1 100 ? -5.577 -15.241 17.188 1.00 90.81 100 ASN A CA 1
ATOM 806 C C . ASN A 1 100 ? -5.375 -14.744 18.631 1.00 90.81 100 ASN A C 1
ATOM 808 O O . ASN A 1 100 ? -5.359 -13.544 18.884 1.00 90.81 100 ASN A O 1
ATOM 812 N N . SER A 1 101 ? -5.250 -15.672 19.584 1.00 85.88 101 SER A N 1
ATOM 813 C CA . SER A 1 101 ? -4.950 -15.355 20.989 1.00 85.88 101 SER A CA 1
ATOM 814 C C . SER A 1 101 ? -3.637 -14.600 21.179 1.00 85.88 101 SER A C 1
ATOM 816 O O . SER A 1 101 ? -3.477 -13.916 22.184 1.00 85.88 101 SER A O 1
ATOM 818 N N . ASP A 1 102 ? -2.716 -14.750 20.229 1.00 83.56 102 ASP A N 1
ATOM 819 C CA . ASP A 1 102 ?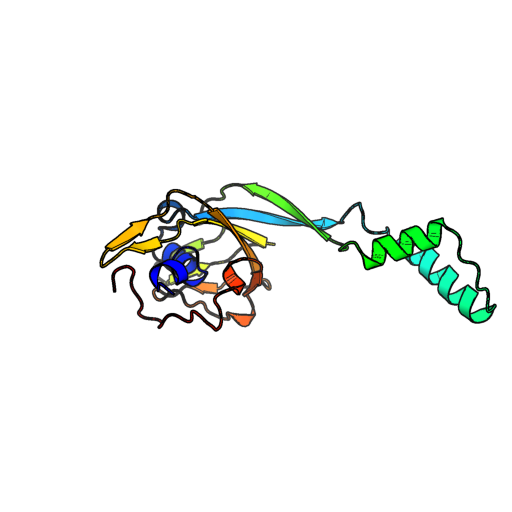 -1.344 -14.265 20.330 1.00 83.56 102 ASP A CA 1
ATOM 820 C C . ASP A 1 102 ? -1.191 -12.861 19.731 1.00 83.56 102 ASP A C 1
ATOM 822 O O . ASP A 1 102 ? -0.163 -12.230 19.942 1.00 83.56 102 ASP A O 1
ATOM 826 N N . GLY A 1 103 ? -2.201 -12.365 19.004 1.00 93.06 103 GLY A N 1
ATOM 827 C CA . GLY A 1 103 ? -2.221 -11.012 18.460 1.00 93.06 103 GLY A CA 1
ATOM 828 C C . GLY A 1 103 ? -2.950 -10.876 17.123 1.00 93.06 103 GLY A C 1
ATOM 829 O O . GLY A 1 103 ? -3.712 -11.745 16.676 1.00 93.06 103 GLY A O 1
ATOM 830 N N . VAL A 1 104 ? -2.713 -9.735 16.475 1.00 97.69 104 VAL A N 1
ATOM 831 C CA . VAL A 1 104 ? -3.243 -9.401 15.150 1.00 97.69 104 VAL A CA 1
ATOM 832 C C . VAL A 1 104 ? -2.079 -9.293 14.176 1.00 97.69 104 VAL A C 1
ATOM 834 O O . VAL A 1 104 ? -1.262 -8.386 14.271 1.00 97.69 104 VAL A O 1
ATOM 837 N N . LEU A 1 105 ? -2.012 -10.220 13.226 1.00 97.44 105 LEU A N 1
ATOM 838 C CA . LEU A 1 105 ? -0.966 -10.273 12.211 1.00 97.44 105 LEU A CA 1
ATOM 839 C C . LEU A 1 105 ? -1.505 -9.758 10.880 1.00 97.44 105 LEU A C 1
ATOM 841 O O . LEU A 1 105 ? -2.508 -10.257 10.375 1.00 97.44 105 LEU A O 1
ATOM 845 N N . PHE A 1 106 ? -0.815 -8.789 10.298 1.00 97.69 106 PHE A N 1
ATOM 846 C CA . PHE A 1 106 ? -1.091 -8.194 9.000 1.00 97.69 106 PHE A CA 1
ATOM 847 C C . PHE A 1 106 ? -0.028 -8.656 8.000 1.00 97.69 106 PHE A C 1
ATOM 849 O O . PHE A 1 106 ? 1.161 -8.407 8.179 1.00 97.69 106 PHE A O 1
ATOM 856 N N . SER A 1 107 ? -0.440 -9.368 6.955 1.00 96.56 107 SER A N 1
ATOM 857 C CA . SER A 1 107 ? 0.467 -9.871 5.921 1.00 96.56 107 SER A CA 1
ATOM 858 C C . SER A 1 107 ? -0.281 -10.052 4.615 1.00 96.56 107 SER A C 1
ATOM 860 O O . SER A 1 107 ? -1.411 -10.527 4.594 1.00 96.56 107 SER A O 1
ATOM 862 N N . PHE A 1 108 ? 0.349 -9.673 3.513 1.00 96.25 108 PHE A N 1
ATOM 863 C CA . PHE A 1 108 ? -0.245 -9.734 2.189 1.00 96.25 108 PHE A CA 1
ATOM 864 C C . PHE A 1 108 ? 0.848 -9.842 1.131 1.00 96.25 108 PHE A C 1
ATOM 866 O O . PHE A 1 108 ? 2.010 -9.512 1.366 1.00 96.25 108 PHE A O 1
ATOM 873 N N . LYS A 1 109 ? 0.463 -10.305 -0.057 1.00 92.31 109 LYS A N 1
ATOM 874 C CA . LYS A 1 109 ? 1.349 -10.381 -1.217 1.00 92.31 109 LYS A CA 1
ATOM 875 C C . LYS A 1 109 ? 1.145 -9.162 -2.120 1.00 92.31 109 LYS A C 1
ATOM 877 O O . LYS A 1 109 ? 0.036 -8.649 -2.236 1.00 92.31 109 LYS A O 1
ATOM 882 N N . ASP A 1 110 ? 2.199 -8.775 -2.829 1.00 95.25 110 ASP A N 1
ATOM 883 C CA . ASP A 1 110 ? 2.193 -7.729 -3.851 1.00 95.25 110 ASP A CA 1
ATOM 884 C C . ASP A 1 110 ? 1.866 -6.345 -3.269 1.00 95.25 110 ASP A C 1
ATOM 886 O O . ASP A 1 110 ? 2.717 -5.759 -2.611 1.00 95.25 110 ASP A O 1
ATOM 890 N N . ILE A 1 111 ? 0.688 -5.777 -3.547 1.00 97.19 111 ILE A N 1
ATOM 891 C CA . ILE A 1 111 ? 0.310 -4.421 -3.132 1.00 97.19 111 ILE A CA 1
ATOM 892 C C . ILE A 1 111 ? -1.142 -4.428 -2.654 1.00 97.19 111 ILE A C 1
ATOM 894 O O . ILE A 1 111 ? -2.019 -4.977 -3.327 1.00 97.19 111 ILE A O 1
ATOM 898 N N . LEU A 1 112 ? -1.418 -3.747 -1.539 1.00 98.00 112 LEU A N 1
ATOM 899 C CA . LEU A 1 112 ? -2.786 -3.381 -1.170 1.00 98.00 112 LEU A CA 1
ATOM 900 C C . LEU A 1 112 ? -3.061 -1.939 -1.559 1.00 98.00 112 LEU A C 1
ATOM 902 O O . LEU A 1 112 ? -2.339 -1.032 -1.155 1.00 98.00 112 LEU A O 1
ATOM 906 N N . GLN A 1 113 ? -4.140 -1.724 -2.303 1.00 98.38 113 GLN A N 1
ATOM 907 C CA . GLN A 1 113 ? -4.739 -0.403 -2.429 1.00 98.38 113 GLN A CA 1
ATOM 908 C C . GLN A 1 113 ? -5.806 -0.257 -1.349 1.00 98.38 113 GLN A C 1
ATOM 910 O O . GLN A 1 113 ? -6.764 -1.028 -1.313 1.00 98.38 113 GLN A O 1
ATOM 915 N N . VAL A 1 114 ? -5.663 0.762 -0.510 1.00 98.12 114 VAL A N 1
ATOM 916 C CA . VAL A 1 114 ? -6.609 1.101 0.551 1.00 98.12 114 VAL A CA 1
ATOM 917 C C . VAL A 1 114 ? -7.323 2.388 0.167 1.00 98.12 114 VAL A C 1
ATOM 919 O O . VAL A 1 114 ? -6.705 3.445 0.045 1.00 98.12 114 VAL A O 1
ATOM 922 N N . ASN A 1 115 ? -8.633 2.295 -0.034 1.00 97.56 115 ASN A N 1
ATOM 923 C CA . ASN A 1 115 ? -9.495 3.434 -0.309 1.00 97.56 115 ASN A CA 1
ATOM 924 C C . ASN A 1 115 ? -10.316 3.774 0.932 1.00 97.56 115 ASN A C 1
ATOM 926 O O . ASN A 1 115 ? -10.829 2.879 1.602 1.00 97.56 115 ASN A O 1
ATOM 930 N N . TYR A 1 116 ? -10.491 5.064 1.199 1.00 95.81 116 TYR A N 1
ATOM 931 C CA . TYR A 1 116 ? -11.319 5.541 2.302 1.00 95.81 116 TYR A CA 1
ATOM 932 C C . TYR A 1 116 ? -12.259 6.649 1.834 1.00 95.81 116 TYR A C 1
ATOM 934 O O . TYR A 1 116 ? -11.863 7.574 1.118 1.00 95.81 116 TYR A O 1
ATOM 942 N N . LYS A 1 117 ? -13.524 6.547 2.244 1.00 90.12 117 LYS A N 1
ATOM 943 C CA . LYS A 1 117 ? -14.556 7.555 1.989 1.00 90.12 117 LYS A CA 1
ATOM 944 C C . LYS A 1 117 ? -14.443 8.653 3.041 1.00 90.12 117 LYS A C 1
ATOM 946 O O . LYS A 1 117 ? -14.993 8.540 4.129 1.00 90.12 117 LYS A O 1
ATOM 951 N N . LYS A 1 118 ? -13.730 9.724 2.705 1.00 86.62 118 LYS A N 1
ATOM 952 C CA . LYS A 1 118 ? -13.455 10.836 3.607 1.00 86.62 118 LYS A CA 1
ATOM 953 C C . LYS A 1 118 ? -14.521 11.916 3.532 1.00 86.62 118 LYS A C 1
ATOM 955 O O . LYS A 1 118 ? -14.849 12.417 2.455 1.00 86.62 118 LYS A O 1
ATOM 960 N N . TYR A 1 119 ? -14.973 12.333 4.706 1.00 83.81 119 TYR A N 1
ATOM 961 C CA . TYR A 1 119 ? -15.690 13.582 4.889 1.00 83.81 119 TYR A CA 1
ATOM 962 C C . TYR A 1 119 ? -14.772 14.567 5.595 1.00 83.81 119 TYR A C 1
ATOM 964 O O . TYR A 1 119 ? -14.070 14.212 6.537 1.00 83.81 119 TYR A O 1
ATOM 972 N N . ASN A 1 120 ? -14.780 15.817 5.149 1.00 79.19 120 ASN A N 1
ATOM 973 C CA . ASN A 1 120 ? -14.106 16.875 5.888 1.00 79.19 120 ASN A CA 1
ATOM 974 C C . ASN A 1 120 ? -15.061 17.446 6.930 1.00 79.19 120 ASN A C 1
ATOM 976 O O . ASN A 1 120 ? -16.241 17.647 6.638 1.00 79.19 120 ASN A O 1
ATOM 980 N N . TYR A 1 121 ? -14.551 17.744 8.115 1.00 79.38 121 TYR A N 1
ATOM 981 C CA . TYR A 1 121 ? -15.282 18.455 9.153 1.00 79.38 121 TYR A CA 1
ATOM 982 C C . TYR A 1 121 ? -14.758 19.879 9.255 1.00 79.38 121 TYR A C 1
ATOM 984 O O . TYR A 1 121 ? -13.552 20.104 9.396 1.00 79.38 121 TYR A O 1
ATOM 992 N N . GLU A 1 122 ? -15.672 20.837 9.204 1.00 80.62 122 GLU A N 1
ATOM 993 C CA . GLU A 1 122 ? -15.385 22.258 9.359 1.00 80.62 122 GLU A CA 1
ATOM 994 C C . GLU A 1 122 ? -15.889 22.737 10.717 1.00 80.62 122 GLU A C 1
ATOM 996 O O . GLU A 1 122 ? -16.947 22.313 11.181 1.00 80.62 122 GLU A O 1
ATOM 1001 N N . LEU A 1 123 ? -15.146 23.642 11.348 1.00 78.44 123 LEU A N 1
ATOM 1002 C CA . LEU A 1 123 ? -15.618 24.319 12.549 1.00 78.44 123 LEU A CA 1
ATOM 1003 C C . LEU A 1 123 ? -16.506 25.496 12.121 1.00 78.44 123 LEU A C 1
ATOM 1005 O O . LEU A 1 123 ? -16.016 26.434 11.489 1.00 78.44 123 LEU A O 1
ATOM 1009 N N . LYS A 1 124 ? -17.798 25.475 12.465 1.00 79.00 124 LYS A N 1
ATOM 1010 C CA . LYS A 1 124 ? -18.676 26.650 12.342 1.00 79.00 124 LYS A CA 1
ATOM 1011 C C . LYS A 1 124 ? -19.139 27.072 13.729 1.00 79.00 124 LYS A C 1
ATOM 1013 O O . LYS A 1 124 ? -19.945 26.402 14.367 1.00 79.00 124 LYS A O 1
ATOM 1018 N N . GLY A 1 125 ? -18.605 28.191 14.215 1.00 81.38 125 GLY A N 1
ATOM 1019 C CA . GLY A 1 125 ? -18.812 28.606 15.602 1.00 81.38 125 GLY A CA 1
ATOM 1020 C C . GLY A 1 125 ? -18.150 27.619 16.569 1.00 81.38 125 GLY A C 1
ATOM 1021 O O . GLY A 1 125 ? -16.930 27.489 16.557 1.00 81.38 125 GLY A O 1
ATOM 1022 N N . LYS A 1 126 ? -18.951 26.936 17.397 1.00 77.75 126 LYS A N 1
ATOM 1023 C CA . LYS A 1 126 ? -18.493 25.903 18.350 1.00 77.75 126 LYS A CA 1
ATOM 1024 C C . LYS A 1 126 ? -18.802 24.470 17.901 1.00 77.75 126 LYS A C 1
ATOM 1026 O O . LYS A 1 126 ? -18.469 23.535 18.620 1.00 77.75 126 LYS A O 1
ATOM 1031 N N . GLU A 1 127 ? -19.441 24.293 16.747 1.00 77.19 127 GLU A N 1
ATOM 1032 C CA . GLU A 1 127 ? -19.873 22.982 16.265 1.00 77.19 127 GLU A CA 1
ATOM 1033 C C . GLU A 1 127 ? -18.992 22.494 15.114 1.00 77.19 127 GLU A C 1
ATOM 1035 O O . GLU A 1 127 ? -18.601 23.261 14.226 1.00 77.19 127 GLU A O 1
ATOM 1040 N N . PHE A 1 128 ? -18.707 21.192 15.119 1.00 77.06 128 PHE A N 1
ATOM 1041 C CA . PHE A 1 128 ? -18.102 20.506 13.985 1.00 77.06 128 PHE A CA 1
ATOM 1042 C C . PHE A 1 128 ? -19.193 20.088 13.010 1.00 77.06 128 PHE A C 1
ATOM 1044 O O . PHE A 1 1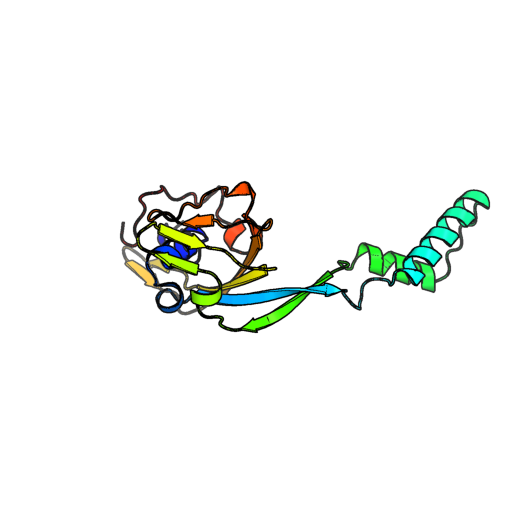28 ? -20.035 19.246 13.316 1.00 77.06 128 PHE A O 1
ATOM 1051 N N . ILE A 1 129 ? -19.160 20.657 11.810 1.00 81.00 129 ILE A N 1
ATOM 1052 C CA . ILE A 1 129 ? -20.119 20.347 10.758 1.00 81.00 129 ILE A CA 1
ATOM 1053 C C . ILE A 1 129 ? -19.441 19.458 9.726 1.00 81.00 129 ILE A C 1
ATOM 1055 O O . ILE A 1 129 ? -18.451 19.836 9.097 1.00 81.00 129 ILE A O 1
ATOM 1059 N N . LYS A 1 130 ? -20.011 18.267 9.538 1.00 81.06 130 LYS A N 1
ATOM 1060 C CA . LYS A 1 130 ? -19.621 17.336 8.482 1.00 81.06 130 LYS A CA 1
ATOM 1061 C C . LYS A 1 130 ? -19.959 17.938 7.117 1.00 81.06 130 LYS A C 1
ATOM 1063 O O . LYS A 1 130 ? -21.104 18.313 6.855 1.00 81.06 130 LYS A O 1
ATOM 1068 N N . SER A 1 131 ? -18.966 18.038 6.242 1.00 78.38 131 SER A N 1
ATOM 1069 C CA . SER A 1 131 ? -19.161 18.503 4.869 1.00 78.38 131 SER A CA 1
ATOM 1070 C C . SER A 1 131 ? -20.031 17.525 4.077 1.00 78.38 131 SER A C 1
ATOM 1072 O O . SER A 1 131 ? -20.029 16.316 4.307 1.00 78.38 131 SER A O 1
ATOM 1074 N N . LYS A 1 132 ? -20.785 18.062 3.112 1.00 76.00 132 LYS A N 1
ATOM 1075 C CA . LYS A 1 132 ? -21.601 17.256 2.189 1.00 76.00 132 LYS A CA 1
ATOM 1076 C C . LYS A 1 132 ? -20.769 16.599 1.084 1.00 76.00 132 LYS A C 1
ATOM 1078 O O . LYS A 1 132 ? -21.235 15.658 0.451 1.00 76.00 132 LYS A O 1
ATOM 1083 N N . ASN A 1 133 ? -19.559 17.104 0.846 1.00 78.19 133 ASN A N 1
ATOM 1084 C CA . ASN A 1 133 ? -18.697 16.642 -0.230 1.00 78.19 133 ASN A CA 1
ATOM 1085 C C . ASN A 1 133 ? -17.902 15.429 0.246 1.00 78.19 133 ASN A C 1
ATOM 1087 O O . ASN A 1 133 ? -17.032 15.545 1.108 1.00 78.19 133 ASN A O 1
ATOM 1091 N N . LEU A 1 134 ? -18.210 14.274 -0.333 1.00 81.00 134 LEU A N 1
ATOM 1092 C CA . LEU A 1 134 ? -17.463 13.048 -0.110 1.00 81.00 134 LEU A CA 1
ATOM 1093 C C . LEU A 1 134 ? -16.245 13.016 -1.038 1.00 81.00 134 LEU A C 1
ATOM 1095 O O . LEU A 1 134 ? -16.393 13.099 -2.257 1.00 81.00 134 LEU A O 1
ATOM 1099 N N . ALA A 1 135 ? -15.057 12.851 -0.463 1.00 86.50 135 ALA A N 1
ATOM 1100 C CA . ALA A 1 135 ? -13.838 12.565 -1.207 1.00 86.50 135 ALA A CA 1
ATOM 1101 C C . ALA A 1 135 ? -13.462 11.093 -1.019 1.00 86.50 135 ALA A C 1
ATOM 1103 O O . ALA A 1 135 ? -13.562 10.557 0.082 1.00 86.50 135 ALA A O 1
ATOM 1104 N N . VAL A 1 136 ? -13.010 10.431 -2.082 1.00 90.50 136 VAL A N 1
ATOM 1105 C CA . VAL A 1 136 ? -12.353 9.126 -1.956 1.00 90.50 136 VAL A CA 1
ATOM 1106 C C . VAL A 1 136 ? -10.860 9.379 -1.987 1.00 90.50 136 VAL A C 1
ATOM 1108 O O . VAL A 1 136 ? -10.348 9.926 -2.962 1.00 90.50 136 VAL A O 1
ATOM 1111 N N . ILE A 1 137 ? -10.188 9.015 -0.903 1.00 93.12 137 ILE A N 1
ATOM 1112 C CA . ILE A 1 137 ? -8.731 9.027 -0.827 1.00 93.12 137 ILE A CA 1
ATOM 1113 C C . ILE A 1 137 ? -8.203 7.617 -1.058 1.00 93.12 137 ILE A C 1
ATOM 1115 O O . ILE A 1 137 ? -8.873 6.640 -0.710 1.00 93.12 137 ILE A O 1
ATOM 1119 N N . SER A 1 138 ? -7.012 7.526 -1.641 1.00 95.50 138 SER A N 1
ATOM 1120 C CA . SER A 1 138 ? -6.392 6.259 -2.018 1.00 95.50 138 SER A CA 1
ATOM 1121 C C . SER A 1 138 ? -4.943 6.230 -1.563 1.00 95.50 138 SER A C 1
ATOM 1123 O O . SER A 1 138 ? -4.172 7.162 -1.802 1.00 95.50 138 SER A O 1
ATOM 1125 N N . SER A 1 139 ? -4.572 5.114 -0.956 1.00 97.06 139 SER A N 1
ATOM 1126 C CA . SER A 1 139 ? -3.214 4.827 -0.516 1.00 97.06 139 SER A CA 1
ATOM 1127 C C . SER A 1 139 ? -2.795 3.449 -1.005 1.00 97.06 139 SER A C 1
ATOM 1129 O O . SER A 1 139 ? -3.643 2.581 -1.214 1.00 97.06 139 SER A O 1
ATOM 1131 N N . PHE A 1 140 ? -1.492 3.240 -1.163 1.00 97.25 140 PHE A N 1
ATOM 1132 C CA . PHE A 1 140 ? -0.931 1.944 -1.532 1.00 97.25 140 PHE A CA 1
ATOM 1133 C C . PHE A 1 140 ? 0.073 1.493 -0.474 1.00 97.25 140 PHE A C 1
ATOM 1135 O O . PHE A 1 140 ? 0.841 2.304 0.047 1.00 97.25 140 PHE A O 1
ATOM 1142 N N . LEU A 1 141 ? 0.023 0.208 -0.138 1.00 97.19 141 LEU A N 1
ATOM 1143 C CA . LEU A 1 141 ? 0.910 -0.449 0.813 1.00 97.19 141 LEU A CA 1
ATOM 1144 C C . LEU A 1 141 ? 1.737 -1.495 0.074 1.00 97.19 141 LEU A C 1
ATOM 1146 O O . LEU A 1 141 ? 1.170 -2.336 -0.627 1.00 97.19 141 LEU A O 1
ATOM 1150 N N . HIS A 1 142 ? 3.055 -1.452 0.250 1.00 96.06 142 HIS A N 1
ATOM 1151 C CA . HIS A 1 142 ? 3.994 -2.396 -0.351 1.00 96.06 142 HIS A CA 1
ATOM 1152 C C . HIS A 1 142 ? 4.767 -3.105 0.769 1.00 96.06 142 HIS A C 1
ATOM 1154 O O . HIS A 1 142 ? 5.465 -2.424 1.523 1.00 96.06 142 HIS A O 1
ATOM 1160 N N . PRO A 1 143 ? 4.653 -4.436 0.900 1.00 94.81 143 PRO A N 1
ATOM 1161 C CA . PRO A 1 143 ? 5.359 -5.195 1.913 1.00 94.81 143 PRO A CA 1
ATOM 1162 C C . PRO A 1 143 ? 6.708 -5.663 1.361 1.00 94.81 143 PRO A C 1
ATOM 1164 O O . PRO A 1 143 ? 6.789 -6.162 0.235 1.00 94.81 143 PRO A O 1
ATOM 1167 N N . GLU A 1 144 ? 7.760 -5.614 2.169 1.00 90.50 144 GLU A N 1
ATOM 1168 C CA . GLU A 1 144 ? 9.045 -6.242 1.832 1.00 90.50 144 GLU A CA 1
ATOM 1169 C C . GLU A 1 144 ? 9.071 -7.743 2.195 1.00 90.50 144 GLU A C 1
ATOM 1171 O O . GLU A 1 144 ? 10.048 -8.276 2.708 1.00 90.50 144 GLU A O 1
ATOM 1176 N N . GLY A 1 145 ? 7.966 -8.449 1.911 1.00 78.69 145 GLY A N 1
ATOM 1177 C CA . GLY A 1 145 ? 7.822 -9.894 2.141 1.00 78.69 145 GLY A CA 1
ATOM 1178 C C . GLY A 1 145 ? 7.594 -10.306 3.600 1.00 78.69 145 GLY A C 1
ATOM 1179 O O . GLY A 1 145 ? 7.710 -11.489 3.918 1.00 78.69 145 GLY A O 1
ATOM 1180 N N . GLU A 1 146 ? 7.267 -9.357 4.475 1.00 87.25 146 GLU A N 1
ATOM 1181 C CA . GLU A 1 146 ? 7.164 -9.578 5.916 1.00 87.25 146 GLU A CA 1
ATOM 1182 C C . GLU A 1 146 ? 5.717 -9.742 6.423 1.00 87.25 146 GLU A C 1
ATOM 1184 O O . GLU A 1 146 ? 4.729 -9.510 5.718 1.00 87.25 146 GLU A O 1
ATOM 1189 N N . THR A 1 147 ? 5.595 -10.187 7.672 1.00 94.94 147 THR A N 1
ATOM 1190 C CA . THR A 1 147 ? 4.364 -10.154 8.465 1.00 94.94 147 THR A CA 1
ATOM 1191 C C . THR A 1 147 ? 4.528 -9.123 9.568 1.00 94.94 147 THR A C 1
ATOM 1193 O O . THR A 1 147 ? 5.530 -9.135 10.277 1.00 94.94 147 THR A O 1
ATOM 1196 N N . PHE A 1 148 ? 3.525 -8.270 9.734 1.00 96.44 148 PHE A N 1
ATOM 1197 C CA . PHE A 1 148 ? 3.528 -7.187 10.703 1.00 96.44 148 PHE A CA 1
ATOM 1198 C C . PHE A 1 148 ? 2.577 -7.519 11.850 1.00 96.44 148 PHE A C 1
ATOM 1200 O O . PHE A 1 148 ? 1.410 -7.829 11.615 1.00 96.44 148 PHE A O 1
ATOM 1207 N N . GLU A 1 149 ? 3.041 -7.444 13.089 1.00 97.00 149 GLU A N 1
ATOM 1208 C CA . GLU A 1 149 ? 2.148 -7.437 14.244 1.00 97.00 149 GLU A CA 1
ATOM 1209 C C . GLU A 1 149 ? 1.522 -6.049 14.367 1.00 97.00 149 GLU A C 1
ATOM 1211 O O . GLU A 1 149 ? 2.234 -5.049 14.321 1.00 97.00 149 GLU A O 1
ATOM 1216 N N . VAL A 1 150 ? 0.197 -5.986 14.478 1.00 97.12 150 VAL A N 1
ATOM 1217 C CA . VAL A 1 150 ? -0.561 -4.743 14.632 1.00 97.12 150 VAL A CA 1
ATOM 1218 C C . VAL A 1 150 ? -0.973 -4.603 16.087 1.00 97.12 150 VAL A C 1
ATOM 1220 O O . VAL A 1 150 ? -1.716 -5.434 16.606 1.00 97.12 150 VAL A O 1
ATOM 1223 N N . SER A 1 151 ? -0.533 -3.527 16.726 1.00 95.06 151 SER A N 1
ATOM 1224 C CA . SER A 1 151 ? -0.867 -3.202 18.112 1.00 95.06 151 SER A CA 1
ATOM 1225 C C . SER A 1 151 ? -2.207 -2.472 18.219 1.00 95.06 151 SER A C 1
ATOM 1227 O O . SER A 1 151 ? -2.676 -1.834 17.272 1.00 95.06 151 SER A O 1
ATOM 1229 N N . GLN A 1 152 ? -2.807 -2.487 19.411 1.00 93.50 152 GLN A N 1
ATOM 1230 C CA . GLN A 1 152 ? -4.069 -1.791 19.691 1.00 93.50 152 GLN A CA 1
ATOM 1231 C C . GLN A 1 152 ? -4.003 -0.277 19.441 1.00 93.50 152 GLN A C 1
ATOM 1233 O O . GLN A 1 152 ? -4.994 0.330 19.031 1.00 93.50 152 GLN A O 1
ATOM 1238 N N . ASP A 1 153 ? -2.847 0.341 19.676 1.00 89.62 153 ASP A N 1
ATOM 1239 C CA . ASP A 1 153 ? -2.630 1.768 19.440 1.00 89.62 153 ASP A CA 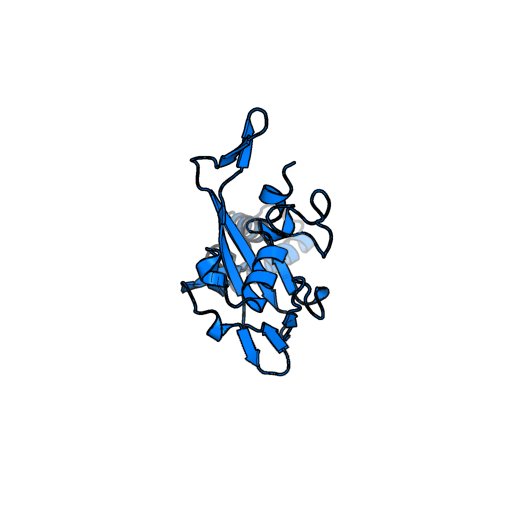1
ATOM 1240 C C . ASP A 1 153 ? -2.493 2.119 17.948 1.00 89.62 153 ASP A C 1
ATOM 1242 O O . ASP A 1 153 ? -2.542 3.298 17.601 1.00 89.62 153 ASP A O 1
ATOM 1246 N N . GLY A 1 154 ? -2.415 1.120 17.061 1.00 89.56 154 GLY A N 1
ATOM 1247 C CA . GLY A 1 154 ? -2.251 1.274 15.617 1.00 89.56 154 GLY A CA 1
ATOM 1248 C C . GLY A 1 154 ? -0.797 1.373 15.155 1.00 89.56 154 GLY A C 1
ATOM 1249 O O . GLY A 1 154 ? -0.559 1.733 14.000 1.00 89.56 154 GLY A O 1
ATOM 1250 N N . SER A 1 155 ? 0.168 1.070 16.028 1.00 91.44 155 SER A N 1
ATOM 1251 C CA . SER A 1 155 ? 1.551 0.799 15.630 1.00 91.44 155 SER A CA 1
ATOM 1252 C C . SER A 1 155 ? 1.686 -0.588 14.991 1.00 91.44 155 SER A C 1
ATOM 1254 O O . SER A 1 155 ? 0.839 -1.463 15.189 1.00 91.44 155 SER A O 1
ATOM 1256 N N . ILE A 1 156 ? 2.751 -0.778 14.206 1.00 94.75 156 ILE A N 1
ATOM 1257 C CA . ILE A 1 156 ? 3.116 -2.077 13.637 1.00 94.75 156 ILE A CA 1
ATOM 1258 C C . ILE A 1 156 ? 4.569 -2.431 13.958 1.00 94.75 156 ILE A C 1
ATOM 1260 O O . ILE A 1 156 ? 5.398 -1.530 14.117 1.00 94.75 156 ILE A O 1
ATOM 1264 N N . SER A 1 157 ? 4.890 -3.724 14.013 1.00 94.81 157 SER A N 1
ATOM 1265 C CA . SER A 1 157 ? 6.284 -4.189 14.011 1.00 94.81 157 SER A CA 1
ATOM 1266 C C . SER A 1 157 ? 6.983 -3.812 12.697 1.00 94.81 157 SER A C 1
ATOM 1268 O O . SER A 1 157 ? 6.326 -3.740 11.666 1.00 94.81 157 SER A O 1
ATOM 1270 N N . ASN A 1 158 ? 8.301 -3.579 12.726 1.00 92.69 158 ASN A N 1
ATOM 1271 C CA . ASN A 1 158 ? 9.153 -3.321 11.545 1.00 92.69 158 ASN A CA 1
ATOM 1272 C C . ASN A 1 158 ? 8.544 -2.345 10.507 1.00 92.69 158 ASN A C 1
ATOM 1274 O O . ASN A 1 158 ? 8.410 -2.671 9.326 1.00 92.69 158 ASN A O 1
ATOM 1278 N N . PRO A 1 159 ? 8.121 -1.134 10.927 1.00 91.88 159 PRO A N 1
ATOM 1279 C CA . PRO A 1 159 ? 7.388 -0.205 10.065 1.00 91.88 159 PRO A CA 1
ATOM 1280 C C . PRO A 1 159 ? 8.196 0.301 8.859 1.00 91.88 159 PRO A C 1
ATOM 1282 O O . PRO A 1 159 ? 7.614 0.821 7.909 1.00 91.88 159 PRO A O 1
ATOM 1285 N N . ASP A 1 160 ? 9.522 0.180 8.892 1.00 90.38 160 ASP A N 1
ATOM 1286 C CA . ASP A 1 160 ? 10.433 0.489 7.791 1.00 90.38 160 ASP A CA 1
ATOM 1287 C C . ASP A 1 160 ?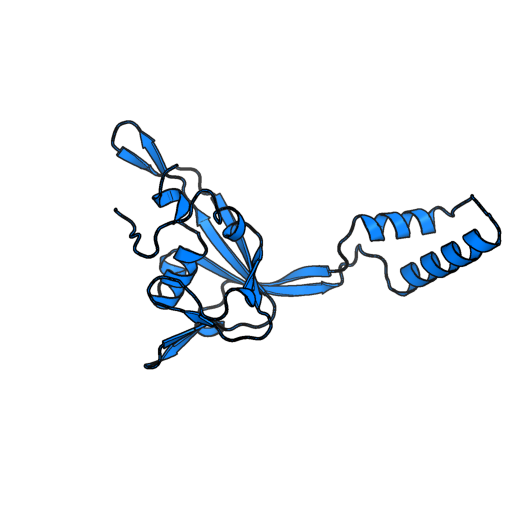 10.300 -0.480 6.607 1.00 90.38 160 ASP A C 1
ATOM 1289 O O . ASP A 1 160 ? 10.565 -0.080 5.475 1.00 90.38 160 ASP A O 1
ATOM 1293 N N . LEU A 1 161 ? 9.796 -1.695 6.844 1.00 94.06 161 LEU A N 1
ATOM 1294 C CA . LEU A 1 161 ? 9.573 -2.730 5.828 1.00 94.06 161 LEU A CA 1
ATOM 1295 C C . LEU A 1 161 ? 8.171 -2.670 5.191 1.00 94.06 161 LEU A C 1
ATOM 1297 O O . LEU A 1 161 ? 7.820 -3.496 4.340 1.00 94.06 161 LEU A O 1
ATOM 1301 N N . LEU A 1 162 ? 7.370 -1.661 5.561 1.00 95.12 162 LEU A N 1
ATOM 1302 C CA . LEU A 1 162 ? 6.091 -1.345 4.931 1.00 95.12 162 LEU A CA 1
ATOM 1303 C C . LEU A 1 162 ? 6.136 0.023 4.245 1.00 95.12 162 LEU A C 1
ATOM 1305 O O . LEU A 1 162 ? 5.900 1.079 4.845 1.00 95.12 162 LEU A O 1
ATOM 1309 N N . LEU A 1 163 ? 6.359 0.010 2.935 1.00 93.50 163 LEU A N 1
ATOM 1310 C CA . LEU A 1 163 ? 6.347 1.237 2.152 1.00 93.50 163 LEU A CA 1
ATOM 1311 C C . LEU A 1 163 ? 4.909 1.703 1.916 1.00 93.50 163 LEU A C 1
ATOM 1313 O O . LEU A 1 163 ? 3.996 0.921 1.641 1.00 93.50 163 LEU A O 1
ATOM 1317 N N . THR A 1 164 ? 4.720 3.015 2.023 1.00 93.75 164 THR A N 1
ATOM 1318 C CA . THR A 1 164 ? 3.418 3.683 1.941 1.00 93.75 164 THR A CA 1
ATOM 1319 C C . THR A 1 164 ? 3.454 4.727 0.835 1.00 93.75 164 THR A C 1
ATOM 1321 O O . THR A 1 164 ? 4.365 5.551 0.789 1.00 93.75 164 THR A O 1
ATOM 1324 N N . GLU A 1 165 ? 2.442 4.724 -0.027 1.00 92.94 165 GLU A N 1
ATOM 1325 C CA . GLU A 1 165 ? 2.234 5.725 -1.077 1.00 92.94 165 GLU A CA 1
ATOM 1326 C C . GLU A 1 165 ? 0.815 6.316 -0.977 1.00 92.94 165 GLU A C 1
ATOM 1328 O O . GLU A 1 165 ? -0.081 5.739 -0.354 1.00 92.94 165 GLU A O 1
ATOM 1333 N N . GLY A 1 166 ? 0.588 7.473 -1.603 1.00 92.50 166 GLY A N 1
ATOM 1334 C CA . GLY A 1 166 ? -0.723 8.131 -1.622 1.00 92.50 166 GLY A CA 1
ATOM 1335 C C . GLY A 1 166 ? -1.057 8.871 -0.324 1.00 92.50 166 GLY A C 1
ATOM 1336 O O . GLY A 1 166 ? -0.176 9.437 0.328 1.00 92.50 166 GLY A O 1
ATOM 1337 N N . ASP A 1 167 ? -2.336 8.920 0.046 1.00 92.00 167 ASP A N 1
ATOM 1338 C CA . ASP A 1 167 ? -2.820 9.768 1.146 1.00 92.00 167 ASP A CA 1
ATOM 1339 C C . ASP A 1 167 ? -2.236 9.421 2.526 1.00 92.00 167 ASP A C 1
ATOM 1341 O O . ASP A 1 167 ? -2.053 10.316 3.353 1.00 92.00 167 ASP A O 1
ATOM 1345 N N . PHE A 1 168 ? -1.832 8.169 2.763 1.00 91.88 168 PHE A N 1
ATOM 1346 C CA . PHE A 1 168 ? -1.145 7.758 3.997 1.00 91.88 168 PHE A CA 1
ATOM 1347 C C . PHE A 1 168 ? 0.201 8.463 4.227 1.00 91.88 168 PHE A C 1
ATOM 1349 O O . PHE A 1 168 ? 0.688 8.502 5.356 1.00 91.88 168 PHE A O 1
ATOM 1356 N N . THR A 1 169 ? 0.793 9.067 3.194 1.00 86.69 169 THR A N 1
ATOM 1357 C CA . THR A 1 169 ? 2.058 9.812 3.313 1.00 86.69 169 THR A CA 1
ATOM 1358 C C . THR A 1 169 ? 1.876 11.278 3.692 1.00 86.69 169 THR A C 1
ATOM 1360 O O . THR A 1 169 ? 2.780 11.871 4.279 1.00 86.69 169 THR A O 1
ATOM 1363 N N . LYS A 1 170 ? 0.705 11.866 3.417 1.00 76.69 170 LYS A N 1
ATOM 1364 C CA . LYS A 1 170 ? 0.491 13.318 3.519 1.00 76.69 170 LYS A CA 1
ATOM 1365 C C . LYS A 1 170 ? 0.500 13.847 4.957 1.00 76.69 170 LYS A C 1
ATOM 1367 O O . LYS A 1 170 ? 0.714 15.031 5.163 1.00 76.69 170 LYS A O 1
ATOM 1372 N N . ASN A 1 171 ? 0.318 12.980 5.954 1.00 61.94 171 ASN A N 1
ATOM 1373 C CA . ASN A 1 171 ? 0.081 13.384 7.344 1.00 61.94 171 ASN A CA 1
ATOM 1374 C C . ASN A 1 171 ? 1.252 13.108 8.304 1.00 61.94 171 ASN A C 1
ATOM 1376 O O . ASN A 1 171 ? 1.068 13.192 9.515 1.00 61.94 171 ASN A O 1
ATOM 1380 N N . LYS A 1 172 ? 2.451 12.771 7.804 1.00 60.94 172 LYS A N 1
ATOM 1381 C CA . LYS A 1 172 ? 3.536 12.256 8.662 1.00 60.94 172 LYS A CA 1
ATOM 1382 C C . LYS A 1 172 ? 4.221 13.289 9.570 1.00 60.94 172 LYS A C 1
ATOM 1384 O O . LYS A 1 172 ? 4.787 12.864 10.564 1.00 60.94 172 LYS A O 1
ATOM 1389 N N . ILE A 1 173 ? 4.197 14.595 9.275 1.00 56.06 173 ILE A N 1
ATOM 1390 C CA . ILE A 1 173 ? 4.957 15.597 10.065 1.00 56.06 173 ILE A CA 1
ATOM 1391 C C . ILE A 1 173 ? 4.056 16.683 10.667 1.00 56.06 173 ILE A C 1
ATOM 1393 O O . ILE A 1 173 ? 4.159 16.981 11.851 1.00 56.06 173 ILE A O 1
ATOM 1397 N N . GLU A 1 174 ? 3.142 17.259 9.888 1.00 46.34 174 GLU A N 1
ATOM 1398 C CA . GLU A 1 174 ? 2.292 18.377 10.340 1.00 46.34 174 GLU A CA 1
ATOM 1399 C C . GLU A 1 174 ? 1.099 17.960 11.217 1.00 46.34 174 GLU A C 1
ATOM 1401 O O . GLU A 1 174 ? 0.554 18.781 11.951 1.00 46.34 174 GLU A O 1
ATOM 1406 N N . ASN A 1 175 ? 0.707 16.684 11.158 1.00 56.19 175 ASN A N 1
ATOM 1407 C CA . ASN A 1 175 ? -0.500 16.152 11.790 1.00 56.19 175 ASN A CA 1
ATOM 1408 C C . ASN A 1 175 ? -0.200 14.915 12.655 1.00 56.19 175 ASN A C 1
ATOM 1410 O O . ASN A 1 175 ? -1.073 14.061 12.810 1.00 56.19 175 ASN A O 1
ATOM 1414 N N . MET A 1 176 ? 1.025 14.795 13.191 1.00 66.00 176 MET A N 1
ATOM 1415 C CA . MET A 1 176 ? 1.366 13.709 14.114 1.00 66.00 176 MET A CA 1
ATOM 1416 C C . MET A 1 176 ? 0.403 13.733 15.303 1.00 66.00 176 MET A C 1
ATOM 1418 O O . MET A 1 176 ? 0.394 14.665 16.108 1.00 66.00 176 MET A O 1
ATOM 1422 N N . LEU A 1 177 ? -0.437 12.707 15.370 1.00 64.75 177 LEU A N 1
ATOM 1423 C CA . LEU A 1 177 ? -1.328 12.475 16.492 1.00 64.75 177 LEU A CA 1
ATOM 1424 C C . LEU A 1 177 ? -0.536 11.773 17.599 1.00 64.75 177 LEU A C 1
ATOM 1426 O O . LEU A 1 177 ? 0.306 10.925 17.291 1.00 64.75 177 LEU A O 1
ATOM 1430 N N . PRO A 1 178 ? -0.787 12.103 18.874 1.00 68.12 178 PRO A N 1
ATOM 1431 C CA . PRO A 1 178 ? -0.240 11.316 19.964 1.00 68.12 178 PRO A CA 1
ATOM 1432 C C . PRO A 1 178 ? -0.833 9.896 19.913 1.00 68.12 178 PRO A C 1
ATOM 1434 O O . PRO A 1 178 ? -1.947 9.692 19.421 1.00 68.12 178 PRO A O 1
ATOM 1437 N N . LEU A 1 179 ? -0.066 8.909 20.382 1.00 67.44 179 LEU A N 1
ATOM 1438 C CA . LEU A 1 179 ? -0.409 7.482 20.267 1.00 67.44 179 LEU A CA 1
ATOM 1439 C C . LEU A 1 179 ? -1.732 7.118 20.960 1.00 67.44 179 LEU A C 1
ATOM 1441 O O . LEU A 1 179 ? -2.380 6.145 20.580 1.00 67.44 179 LEU A O 1
ATOM 1445 N N . ASP A 1 180 ? -2.153 7.912 21.940 1.00 73.38 180 ASP A N 1
ATOM 1446 C CA . ASP A 1 180 ? -3.358 7.738 22.747 1.00 73.38 180 ASP A CA 1
ATOM 1447 C C . ASP A 1 180 ? -4.602 8.449 22.191 1.00 73.38 180 ASP A C 1
ATOM 1449 O O . ASP A 1 180 ? -5.679 8.267 22.750 1.00 73.38 180 ASP A O 1
ATOM 1453 N N . TYR A 1 181 ? -4.499 9.207 21.089 1.00 74.62 181 TYR A N 1
ATOM 1454 C CA . TYR A 1 181 ? -5.627 9.979 20.546 1.00 74.62 181 TYR A CA 1
ATOM 1455 C C . TYR A 1 181 ? -6.867 9.108 20.313 1.00 74.62 181 TYR A C 1
ATOM 1457 O O . TYR A 1 181 ? -6.761 8.088 19.629 1.00 74.62 181 TYR A O 1
ATOM 1465 N N . GLN A 1 182 ? -8.044 9.531 20.776 1.00 72.50 182 GLN A N 1
ATOM 1466 C CA . GLN A 1 182 ? -9.323 8.891 20.463 1.00 72.50 182 GLN A CA 1
ATOM 1467 C C . GLN A 1 182 ? -10.260 9.846 19.715 1.00 72.50 182 GLN A C 1
ATOM 1469 O O . GLN A 1 182 ? -10.223 11.067 19.871 1.00 72.50 182 GLN A O 1
ATOM 1474 N N . LEU A 1 183 ? -11.116 9.287 18.854 1.00 63.28 183 LEU A N 1
ATOM 1475 C CA . LEU A 1 183 ? -12.131 10.080 18.166 1.00 63.28 183 LEU A CA 1
ATOM 1476 C C . LEU A 1 183 ? -13.136 10.605 19.205 1.00 63.28 183 LEU A C 1
ATOM 1478 O O . LEU A 1 183 ? -13.889 9.820 19.774 1.00 63.28 183 LEU A O 1
ATOM 1482 N N . GLY A 1 184 ? -13.156 11.921 19.422 1.00 59.84 184 GLY A N 1
ATOM 1483 C CA . GLY A 1 184 ? -14.023 12.572 20.411 1.00 59.84 184 GLY A CA 1
ATOM 1484 C C . GLY A 1 184 ? -13.286 13.355 21.503 1.00 59.84 184 GLY A C 1
ATOM 1485 O O . GLY A 1 184 ? -13.963 14.059 22.250 1.00 59.84 184 GLY A O 1
ATOM 1486 N N . ASP A 1 185 ? -11.950 13.268 21.559 1.00 49.56 185 ASP A N 1
ATOM 1487 C CA . ASP A 1 185 ? -11.089 14.131 22.393 1.00 49.56 185 ASP A CA 1
ATOM 1488 C C . ASP A 1 185 ? -11.030 15.594 21.913 1.00 49.56 185 ASP A C 1
ATOM 1490 O O . ASP A 1 185 ? -10.999 15.832 20.676 1.00 49.56 185 ASP A O 1
#

Secondary structure (DSSP, 8-state):
--HHHHHTTSHHHHHHHHHHT-TTTTTEEEEEEEEEE-TTSPPHHHHHHHHHHHHHHHHHT-----HHHHHHHHHHHHS-SEEEEEEESS--GGGTEEEETTEEEE--SSEEEEEEEEEEEEEETTEEEEEEEEEEEEEEEEESS--EEBPTTS-BSSGGGEEEEEGGGTTTTTT---TT--TT-

Sequence (185 aa):
MNRMNAYEGSLLHFFRSIHGNTVSADQFIVNHVIRVPNPKYPTEEELKTLKDFTDAAKLTKTLDIPSHLLDISRRKNNQNPFALAIIKTMIPDSDYVKRNSDGVLFSFKDILQVNYKKYNYELKGKEFIKSKNLAVISSFLHPEGETFEVSQDGSISNPDLLLTEGDFTKNKIENMLPLDYQLGD

pLDDT: mean 88.61, std 10.52, range [46.34, 98.44]

Radius of gyration: 22.61 Å; chains: 1; bounding box: 54×44×59 Å

Foldseek 3Di:
DDLLLLQQPALQVCLLCLQVVCCVVSAKKKFDKAKDFDPLQDDPVLVVVLVVVVVVCVVVVDPDDDPSSVSNVVSNVPDDRIDMDTPGTRDRSVQAWDDDPVAIKGHHPHKMKMKGFDWDWDDDPNDTDTDPDTDIWIKMKGALRDIWGRDNLGDIPPVVRIDMDTPNPPCDPPNDDPSPDDDPD